Protein 8JFX (pdb70)

Secondary structure (DSSP, 8-state):
---HHHHHHHHH--EEEEEEEPSSS-HHHHHHHHHHHHHHHHTPPPGGG--SSS----EEESS---TT-EEEEEEEEGGGGGGHHHHTTS-EEEEEEEEETEEETTSBTTS-EEEE---TT--HHHHHHHGGGGSEEEEEPPPTT---PPPEEEEEEEEEEEEEETTEEEEEEEE-TT--HHHHHHHHHHHTTS-EEEEEEEEEEETTEETTTTPBPGGG-SHHHHHHH-B-

GO terms:
  GO:0070883 pre-miRNA binding (F, IDA)
  GO:0005634 nucleus (C, IDA)
  GO:0005829 cytosol (C, IDA)
  GO:0009982 pseudouridine synthase activity (F, IDA)
  GO:1990481 mRNA pseudouridine synthesis (P, IDA)
  GO:2000633 positive regulation of pre-miRNA processing (P, IDA)
  GO:0006400 tRNA modification (P, IDA)
  GO:0106029 tRNA pseudouridine synthase activity (F, EXP)
  GO:0005634 nucleus (C, IMP)
  GO:0031119 tRNA pseudouridine synthesis (P, IMP)
  GO:0160148 tRNA pseudouridine(55) synthase activity (F, IMP)
  GO:0005739 mitochondrion (C, HTP)
  GO:0005515 protein binding (F, IPI)

Radius of gyration: 20.29 Å; Cα contacts (8 Å, |Δi|>4): 523; chains: 1; bounding box: 61×29×47 Å

Nearest PDB structures (foldseek):
  8jfx-assembly1_A  TM=1.004E+00  e=9.367E-52  Homo sapiens
  1r3e-assembly1_A  TM=8.471E-01  e=6.589E-21  Thermotoga maritima
  1r3f-assembly1_A  TM=9.354E-01  e=6.793E-17  Escherichia coli
  1sgv-assembly1_A  TM=8.413E-01  e=6.844E-18  Mycobacterium tuberculosis H37Rv
  1sgv-assembly2_B  TM=8.165E-01  e=1.694E-17  Mycobacterium tuberculosis H37Rv

Foldseek 3Di:
DAAPVLLVLQLPDWFKFKAKDDAADWPVVVFQVLQVVACVQNPHDDQVPDPPDSSHKDKDWQATDGRGAIEIIMMTTHCNVVVSPVLLFAKWKKKFKKAWFWAFLQLEPVGDTDGGDDDPPPDPVNLVVCVVQVAAWHWFCARVPPCCGDIDIWHWHDKDFPDCDHRITIIITITGNPDDVSRVSQVSNVVSVTGMGIHYMYTQDRGPDGRVPTHHYPVQSYSVSCRVRGDD

InterPro domains:
  IPR002501 Pseudouridine synthase II, N-terminal [PF01509] (106-255)
  IPR014780 tRNA pseudouridine synthase II, TruB [MF_01080] (68-346)
  IPR014780 tRNA pseudouridine synthase II, TruB [PTHR13767] (59-319)
  IPR014780 tRNA pseudouridine synthase II, TruB [TIGR00431] (70-289)
  IPR020103 Pseudouridine synthase, catalytic domain superfamily [SSF55120] (68-305)

Solvent-accessible surface area: 11366 Å² total; per-residue (Å²): 174,110,116,69,87,47,10,96,75,0,63,77,15,36,1,7,2,1,0,63,0,54,85,45,21,52,5,62,94,0,19,92,89,0,49,86,80,0,8,55,59,0,11,21,72,43,61,94,188,41,93,106,56,100,51,80,12,49,35,14,62,2,10,97,4,52,50,22,0,80,0,0,0,0,0,0,0,19,81,0,48,89,75,17,109,80,25,96,106,22,36,23,86,16,45,1,47,0,30,3,8,73,18,6,69,42,34,10,55,90,23,63,77,86,79,125,93,85,75,113,138,15,65,75,120,64,0,68,48,46,6,114,74,20,58,26,136,21,126,4,83,10,12,129,76,50,161,126,35,104,53,102,110,14,39,3,139,48,22,47,24,106,110,26,112,80,20,78,0,16,1,30,0,42,0,14,22,43,10,53,8,38,3,1,0,12,41,0,0,136,109,25,103,7,5,1,2,3,64,40,9,29,2,16,47,0,13,82,6,17,40,128,136,76,15,9,59,80,114,100,2,37,0,68,32,0,28,144,45,13,92,160

Structure (mmCIF, N/CA/C/O backbone):
data_8JFX
#
_entry.id   8JFX
#
_cell.length_a   50.315
_cell.length_b   53.487
_cell.length_c   90.134
_cell.angle_alpha   90.00
_cell.angle_beta   90.00
_cell.angle_gamma   90.00
#
_symmetry.space_group_name_H-M   'P 21 21 21'
#
loop_
_entity.id
_entity.type
_entity.pdbx_description
1 polymer 'Pseudouridylate synthase TRUB1'
2 non-polymer 'BROMIDE ION'
3 water water
#
loop_
_atom_site.group_PDB
_atom_site.id
_atom_site.type_symbol
_atom_site.label_atom_id
_atom_site.label_alt_id
_atom_site.label_comp_id
_atom_site.label_asym_id
_atom_site.label_entity_id
_atom_site.label_seq_id
_atom_site.pdbx_PDB_ins_code
_atom_site.Cartn_x
_atom_site.Cartn_y
_atom_site.Cartn_z
_atom_site.occupancy
_atom_site.B_iso_or_equiv
_atom_site.auth_seq_id
_atom_site.auth_comp_id
_atom_site.auth_asym_id
_atom_site.auth_atom_id
_atom_site.pdbx_PDB_model_num
ATOM 1 N N . HIS A 1 1 ? 39.382 -2.725 1.357 1.00 67.46 56 HIS A N 1
ATOM 2 C CA . HIS A 1 1 ? 38.114 -2.923 0.664 1.00 64.23 56 HIS A CA 1
ATOM 3 C C . HIS A 1 1 ? 37.828 -4.406 0.446 1.00 56.09 56 HIS A C 1
ATOM 4 O O . HIS A 1 1 ? 36.669 -4.828 0.427 1.00 51.17 56 HIS A O 1
ATOM 11 N N . MET A 1 2 ? 38.888 -5.191 0.273 1.00 53.64 57 MET A N 1
ATOM 12 C CA . MET A 1 2 ? 38.730 -6.629 0.115 1.00 46.34 57 MET A CA 1
ATOM 13 C C . MET A 1 2 ? 38.197 -7.235 1.409 1.00 43.63 57 MET A C 1
ATOM 14 O O . MET A 1 2 ? 38.709 -6.959 2.498 1.00 52.99 57 MET A O 1
ATOM 19 N N . LYS A 1 3 ? 37.158 -8.051 1.287 1.00 39.51 58 LYS A N 1
ATOM 20 C CA . LYS A 1 3 ? 36.548 -8.741 2.419 1.00 38.94 58 LYS A CA 1
ATOM 21 C C . LYS A 1 3 ? 36.737 -10.233 2.168 1.00 34.84 58 LYS A C 1
ATOM 22 O O . LYS A 1 3 ? 35.955 -10.855 1.442 1.00 32.77 58 LYS A O 1
ATOM 28 N N . ALA A 1 4 ? 37.785 -10.798 2.768 1.00 34.93 59 ALA A N 1
ATOM 29 C CA . ALA A 1 4 ? 38.248 -12.120 2.365 1.00 35.30 59 ALA A CA 1
ATOM 30 C C . ALA A 1 4 ? 37.221 -13.198 2.675 1.00 40.53 59 ALA A C 1
ATOM 31 O O . ALA A 1 4 ? 37.055 -14.146 1.897 1.00 36.54 59 ALA A O 1
ATOM 33 N N . ALA A 1 5 ? 36.523 -13.075 3.806 1.00 37.59 60 ALA A N 1
ATOM 34 C CA . ALA A 1 5 ? 35.517 -14.073 4.152 1.00 34.69 60 ALA A CA 1
ATOM 35 C C . ALA A 1 5 ? 34.338 -14.019 3.190 1.00 37.67 60 ALA A C 1
ATOM 36 O O . ALA A 1 5 ? 33.792 -15.062 2.813 1.00 36.15 60 ALA A O 1
ATOM 38 N N . LEU A 1 6 ? 33.937 -12.815 2.776 1.00 34.05 61 LEU A N 1
ATOM 39 C CA . LEU A 1 6 ? 32.887 -12.692 1.769 1.00 35.23 61 LEU A CA 1
ATOM 40 C C . LEU A 1 6 ? 33.362 -13.188 0.410 1.00 34.59 61 LEU A C 1
ATOM 41 O O . LEU A 1 6 ? 32.573 -13.753 -0.355 1.00 34.57 61 LEU A O 1
ATOM 46 N N . ALA A 1 7 ? 34.641 -12.983 0.093 1.00 33.43 62 ALA A N 1
ATOM 47 C CA . ALA A 1 7 ? 35.184 -13.474 -1.170 1.00 35.56 62 ALA A CA 1
ATOM 48 C C . ALA A 1 7 ? 35.159 -14.998 -1.220 1.00 40.04 62 ALA A C 1
ATOM 49 O O . ALA A 1 7 ? 34.732 -15.594 -2.218 1.00 37.59 62 ALA A O 1
ATOM 51 N N . THR A 1 8 ? 35.623 -15.645 -0.148 1.00 36.32 63 THR A N 1
ATOM 52 C CA . THR A 1 8 ? 35.516 -17.097 -0.041 1.00 40.83 63 THR A CA 1
ATOM 53 C C . THR A 1 8 ? 34.072 -17.554 -0.209 1.00 38.63 63 THR A C 1
ATOM 54 O O . THR A 1 8 ? 33.795 -18.523 -0.925 1.00 35.35 63 THR A O 1
ATOM 58 N N . LYS A 1 9 ? 33.136 -16.858 0.436 1.00 34.62 64 LYS A N 1
ATOM 59 C CA . LYS A 1 9 ? 31.731 -17.241 0.340 1.00 35.63 64 LYS A CA 1
ATOM 60 C C . LYS A 1 9 ? 31.229 -17.133 -1.097 1.00 37.56 64 LYS A C 1
ATOM 61 O O . LYS A 1 9 ? 30.564 -18.045 -1.603 1.00 39.94 64 LYS A O 1
ATOM 67 N N . LEU A 1 10 ? 31.547 -16.025 -1.774 1.00 36.11 65 LEU A N 1
ATOM 68 C CA . LEU A 1 10 ? 31.119 -15.849 -3.159 1.00 33.64 65 LEU A CA 1
ATOM 69 C C . LEU A 1 10 ? 31.637 -16.978 -4.041 1.00 37.15 65 LEU A C 1
ATOM 70 O O . LEU A 1 10 ? 30.867 -17.625 -4.762 1.00 38.47 65 LEU A O 1
ATOM 75 N N . LEU A 1 11 ? 32.943 -17.241 -3.986 1.00 40.71 66 LEU A N 1
ATOM 76 C CA . LEU A 1 11 ? 33.546 -18.273 -4.819 1.00 37.57 66 LEU A CA 1
ATOM 77 C C . LEU A 1 11 ? 33.147 -19.683 -4.406 1.00 39.22 66 LEU A C 1
ATOM 78 O O . LEU A 1 11 ? 33.471 -20.631 -5.126 1.00 40.60 66 LEU A O 1
ATOM 83 N N . SER A 1 12 ? 32.471 -19.848 -3.274 1.00 38.38 67 SER A N 1
ATOM 84 C CA . SER A 1 12 ? 31.968 -21.149 -2.860 1.00 43.32 67 SER A CA 1
ATOM 85 C C . SER A 1 12 ? 30.570 -21.442 -3.394 1.00 42.86 67 SER A C 1
ATOM 86 O O . SER A 1 12 ? 30.130 -22.594 -3.337 1.00 44.59 67 SER A O 1
ATOM 89 N N . LEU A 1 13 ? 29.866 -20.439 -3.910 1.00 43.07 68 LEU A N 1
ATOM 90 C CA . LEU A 1 13 ? 28.501 -20.642 -4.379 1.00 44.52 68 LEU A CA 1
ATOM 91 C C . LEU A 1 13 ? 28.486 -21.439 -5.679 1.00 44.36 68 LEU A C 1
ATOM 92 O O . LEU A 1 13 ? 29.259 -21.164 -6.602 1.00 40.93 68 LEU A O 1
ATOM 97 N N . SER A 1 14 ? 27.595 -22.426 -5.752 1.00 42.75 69 SER A N 1
ATOM 98 C CA . SER A 1 14 ? 27.387 -23.185 -6.978 1.00 49.60 69 SER A CA 1
ATOM 99 C C . SER A 1 14 ? 25.933 -23.630 -7.032 1.00 52.18 69 SER A C 1
ATOM 100 O O . SER A 1 14 ? 25.416 -24.187 -6.059 1.00 53.92 69 SER A O 1
ATOM 103 N N . GLY A 1 15 ? 25.280 -23.368 -8.153 1.00 49.20 70 GLY A N 1
ATOM 104 C CA . GLY A 1 15 ? 23.881 -23.699 -8.320 1.00 49.27 70 GLY A CA 1
ATOM 105 C C . GLY A 1 15 ? 23.234 -22.771 -9.331 1.00 51.86 70 GLY A C 1
ATOM 106 O O . GLY A 1 15 ? 23.908 -22.063 -10.076 1.00 41.80 70 GLY A O 1
ATOM 107 N N . VAL A 1 16 ? 21.902 -22.789 -9.339 1.00 48.74 71 VAL A N 1
ATOM 108 C CA . VAL A 1 16 ? 21.113 -21.973 -10.253 1.00 45.79 71 VAL A CA 1
ATOM 109 C C . VAL A 1 16 ? 20.091 -21.173 -9.457 1.00 45.39 71 VAL A C 1
ATOM 110 O O . VAL A 1 16 ? 19.512 -21.670 -8.484 1.00 37.17 71 VAL A O 1
ATOM 114 N N . PHE A 1 17 ? 19.877 -19.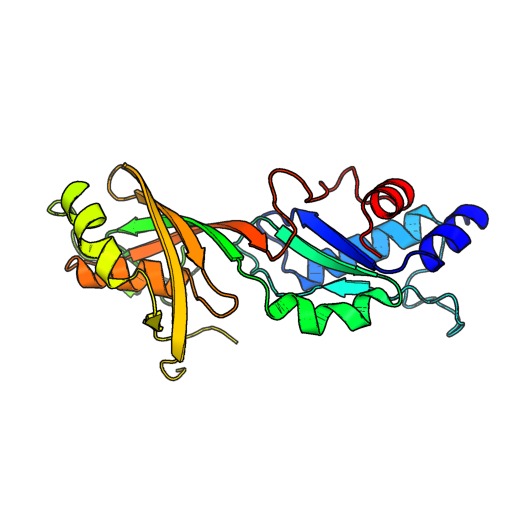925 -9.872 1.00 38.68 72 PHE A N 1
ATOM 115 C CA . PHE A 1 17 ? 18.858 -19.058 -9.304 1.00 37.80 72 PHE A CA 1
ATOM 116 C C . PHE A 1 17 ? 18.294 -18.193 -10.425 1.00 38.73 72 PHE A C 1
ATOM 117 O O . PHE A 1 17 ? 18.677 -18.327 -11.591 1.00 42.38 72 PHE A O 1
ATOM 125 N N . ALA A 1 18 ? 17.376 -17.296 -10.077 1.00 33.02 73 ALA A N 1
ATOM 126 C CA . ALA A 1 18 ? 16.745 -16.433 -11.062 1.00 35.46 73 ALA A CA 1
ATOM 127 C C . ALA A 1 18 ? 16.759 -14.986 -10.588 1.00 29.17 73 ALA A C 1
ATOM 128 O O . ALA A 1 18 ? 16.639 -14.699 -9.394 1.00 30.90 73 ALA A O 1
ATOM 130 N N . VAL A 1 19 ? 16.909 -14.072 -11.543 1.00 28.98 74 VAL A N 1
ATOM 131 C CA . VAL A 1 19 ? 16.822 -12.644 -11.283 1.00 30.29 74 VAL A CA 1
ATOM 132 C C . VAL A 1 19 ? 15.722 -12.053 -12.159 1.00 35.45 74 VAL A C 1
ATOM 133 O O . VAL A 1 19 ? 15.241 -12.675 -13.105 1.00 33.84 74 VAL A O 1
ATOM 137 N N . HIS A 1 20 ? 15.336 -10.826 -11.823 1.00 33.09 75 HIS A N 1
ATOM 138 C CA . HIS A 1 20 ? 14.333 -10.065 -12.557 1.00 38.21 75 HIS A CA 1
ATOM 139 C C . HIS A 1 20 ? 15.066 -9.096 -13.480 1.00 37.30 75 HIS A C 1
ATOM 140 O O . HIS A 1 20 ? 15.724 -8.162 -13.013 1.00 43.45 75 HIS A O 1
ATOM 147 N N . LYS A 1 21 ? 14.960 -9.321 -14.790 1.00 44.28 76 LYS A N 1
ATOM 148 C CA . LYS A 1 21 ? 15.545 -8.405 -15.759 1.00 35.36 76 LYS A CA 1
ATOM 149 C C . LYS A 1 21 ? 14.548 -7.309 -16.099 1.00 41.29 76 LYS A C 1
ATOM 150 O O . LYS A 1 21 ? 13.438 -7.616 -16.555 1.00 38.89 76 LYS A O 1
ATOM 156 N N . PRO A 1 22 ? 14.888 -6.042 -15.910 1.00 47.36 77 PRO A N 1
ATOM 157 C CA . PRO A 1 22 ? 14.000 -4.963 -16.341 1.00 42.35 77 PRO A CA 1
ATOM 158 C C . PRO A 1 22 ? 14.089 -4.763 -17.849 1.00 48.78 77 PRO A C 1
ATOM 159 O O . PRO A 1 22 ? 14.996 -5.255 -18.522 1.00 48.32 77 PRO A O 1
ATOM 163 N N . LYS A 1 23 ? 13.112 -4.031 -18.375 1.00 47.51 78 LYS A N 1
ATOM 164 C CA . LYS A 1 23 ? 13.162 -3.631 -19.773 1.00 57.22 78 LYS A CA 1
ATOM 165 C C . LYS A 1 23 ? 14.359 -2.716 -20.009 1.00 54.76 78 LYS A C 1
ATOM 166 O O . LYS A 1 23 ? 14.698 -1.881 -19.165 1.00 56.59 78 LYS A O 1
ATOM 172 N N . GLY A 1 24 ? 15.016 -2.888 -21.155 1.00 53.90 79 GLY A N 1
ATOM 173 C CA . GLY A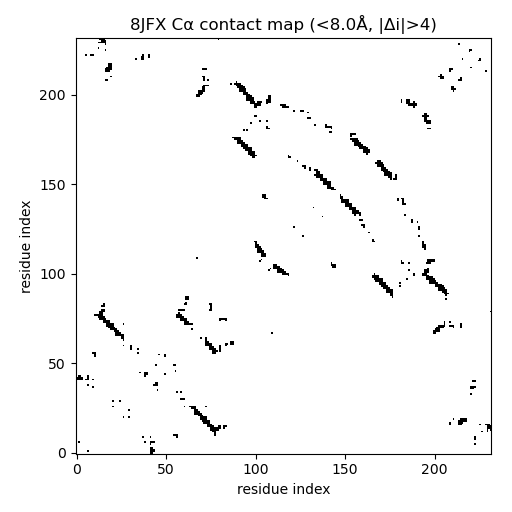 1 24 ? 16.156 -2.071 -21.500 1.00 52.72 79 GLY A CA 1
ATOM 174 C C . GLY A 1 24 ? 17.424 -2.861 -21.767 1.00 54.13 79 GLY A C 1
ATOM 175 O O . GLY A 1 24 ? 17.906 -2.930 -22.901 1.00 56.21 79 GLY A O 1
ATOM 176 N N . PRO A 1 25 ? 18.002 -3.465 -20.727 1.00 55.54 80 PRO A N 1
ATOM 177 C CA . PRO A 1 25 ? 19.286 -4.156 -20.905 1.00 56.77 80 PRO A CA 1
ATOM 178 C C . PRO A 1 25 ? 19.137 -5.485 -21.633 1.00 53.21 80 PRO A C 1
ATOM 179 O O . PRO A 1 25 ? 18.141 -6.194 -21.476 1.00 50.98 80 PRO A O 1
ATOM 183 N N . THR A 1 26 ? 20.146 -5.818 -22.435 1.00 54.26 81 THR A N 1
ATOM 184 C CA . THR A 1 26 ? 20.261 -7.179 -22.934 1.00 53.95 81 THR A CA 1
ATOM 185 C C . THR A 1 26 ? 20.601 -8.121 -21.782 1.00 49.85 81 THR A C 1
ATOM 186 O O . THR A 1 26 ? 21.008 -7.695 -20.700 1.00 48.18 81 THR A O 1
ATOM 190 N N . SER A 1 27 ? 20.425 -9.422 -22.028 1.00 50.82 82 SER A N 1
ATOM 191 C CA . SER A 1 27 ? 20.738 -10.411 -21.001 1.00 50.14 82 SER A CA 1
ATOM 192 C C . SER A 1 27 ? 22.234 -10.477 -20.726 1.00 51.16 82 SER A C 1
ATOM 193 O O . SER A 1 27 ? 22.642 -10.780 -19.599 1.00 52.30 82 SER A O 1
ATOM 196 N N . ALA A 1 28 ? 23.063 -10.195 -21.734 1.00 52.21 83 ALA A N 1
ATOM 197 C CA . ALA A 1 28 ? 24.505 -10.162 -21.513 1.00 56.44 83 ALA A CA 1
ATOM 198 C C . ALA A 1 28 ? 24.901 -8.963 -20.660 1.00 59.13 83 ALA A C 1
ATOM 199 O O . ALA A 1 28 ? 25.719 -9.092 -19.741 1.00 56.90 83 ALA A O 1
ATOM 201 N N . GLU A 1 29 ? 24.325 -7.790 -20.945 1.00 59.35 84 GLU A N 1
ATOM 202 C CA . GLU A 1 29 ? 24.625 -6.604 -20.148 1.00 53.08 84 GLU A CA 1
ATOM 203 C C . GLU A 1 29 ? 24.185 -6.776 -18.700 1.00 51.38 84 GLU A C 1
ATOM 204 O O . GLU A 1 29 ? 24.836 -6.254 -17.789 1.00 51.75 84 GLU A O 1
ATOM 210 N N . LEU A 1 30 ? 23.093 -7.505 -18.461 1.00 50.34 85 LEU A N 1
ATOM 211 C CA . LEU A 1 30 ? 22.658 -7.714 -17.086 1.00 51.06 85 LEU A CA 1
ATOM 212 C C . LEU A 1 30 ? 23.583 -8.678 -16.353 1.00 44.23 85 LEU A C 1
ATOM 213 O O . LEU A 1 30 ? 23.891 -8.473 -15.174 1.00 46.09 85 LEU A O 1
ATOM 218 N N . LEU A 1 31 ? 24.032 -9.738 -17.028 1.00 50.35 86 LEU A N 1
ATOM 219 C CA . LEU A 1 31 ? 25.003 -10.637 -16.413 1.00 48.61 86 LEU A CA 1
ATOM 220 C C . LEU A 1 31 ? 26.283 -9.895 -16.049 1.00 48.24 86 LEU A C 1
ATOM 221 O O . LEU A 1 31 ? 26.844 -10.104 -14.967 1.00 46.29 86 LEU A O 1
ATOM 226 N N . ASN A 1 32 ? 26.758 -9.022 -16.942 1.00 51.33 87 ASN A N 1
ATOM 227 C CA . ASN A 1 32 ? 27.966 -8.249 -16.662 1.00 51.29 87 ASN A CA 1
ATOM 228 C C . ASN A 1 32 ? 27.769 -7.332 -15.461 1.00 49.46 87 ASN A C 1
ATOM 229 O O . ASN A 1 32 ? 28.646 -7.235 -14.595 1.00 49.14 87 ASN A O 1
ATOM 234 N N . ARG A 1 33 ? 26.624 -6.651 -15.395 1.00 45.28 88 ARG A N 1
ATOM 235 C CA . ARG A 1 33 ? 26.338 -5.783 -14.257 1.00 45.75 88 ARG A CA 1
ATOM 236 C C . ARG A 1 33 ? 26.238 -6.585 -12.962 1.00 45.45 88 ARG A C 1
ATOM 237 O O . ARG A 1 33 ? 26.686 -6.128 -11.905 1.00 45.10 88 ARG A O 1
ATOM 245 N N . LEU A 1 34 ? 25.662 -7.791 -13.028 1.00 48.36 89 LEU A N 1
ATOM 246 C CA . LEU A 1 34 ? 25.551 -8.632 -11.836 1.00 42.28 89 LEU A CA 1
ATOM 247 C C . LEU A 1 34 ? 26.908 -9.190 -11.415 1.00 42.42 89 LEU A C 1
ATOM 248 O O . LEU A 1 34 ? 27.215 -9.261 -10.218 1.00 35.52 89 LEU A O 1
ATOM 253 N N . LYS A 1 35 ? 27.724 -9.607 -12.384 1.00 42.64 90 LYS A N 1
ATOM 254 C CA . LYS A 1 35 ? 29.055 -10.115 -12.066 1.00 46.01 90 LYS A CA 1
ATOM 255 C C . LYS A 1 35 ? 29.910 -9.036 -11.410 1.00 43.18 90 LYS A C 1
ATOM 256 O O . LYS A 1 35 ? 30.512 -9.264 -10.353 1.00 43.94 90 LYS A O 1
ATOM 262 N N . GLU A 1 36 ? 29.970 -7.847 -12.022 1.00 45.82 91 GLU A N 1
ATOM 263 C CA . GLU A 1 36 ? 30.746 -6.750 -11.443 1.00 49.22 91 GLU A CA 1
ATOM 264 C C . GLU A 1 36 ? 30.223 -6.358 -10.068 1.00 47.62 91 GLU A C 1
ATOM 265 O O . GLU A 1 36 ? 31.003 -5.956 -9.198 1.00 46.01 91 GLU A O 1
ATOM 271 N N . LYS A 1 37 ? 28.909 -6.455 -9.857 1.00 39.16 92 LYS A N 1
ATOM 272 C CA . LYS A 1 37 ? 28.338 -6.056 -8.576 1.00 41.29 92 LYS A CA 1
ATOM 273 C C . LYS A 1 37 ? 28.784 -6.988 -7.454 1.00 35.41 92 LYS A C 1
ATOM 274 O O . LYS A 1 37 ? 29.141 -6.530 -6.362 1.00 38.13 92 LYS A O 1
ATOM 280 N N . LEU A 1 38 ? 28.765 -8.298 -7.700 1.00 42.31 93 LEU A N 1
ATOM 281 C CA . LEU A 1 38 ? 29.135 -9.247 -6.655 1.00 37.74 93 LEU A CA 1
ATOM 282 C C . LEU A 1 38 ? 30.626 -9.180 -6.349 1.00 37.19 93 LEU A C 1
ATOM 283 O O . LEU A 1 38 ? 31.032 -9.282 -5.185 1.00 38.66 93 LEU A O 1
ATOM 288 N N . LEU A 1 39 ? 31.456 -9.012 -7.380 1.00 36.15 94 LEU A N 1
ATOM 289 C CA . LEU A 1 39 ? 32.889 -8.882 -7.154 1.00 42.37 94 LEU A CA 1
ATOM 290 C C . LEU A 1 39 ? 33.206 -7.625 -6.349 1.00 47.48 94 LEU A C 1
ATOM 291 O O . LEU A 1 39 ? 34.058 -7.652 -5.453 1.00 41.71 94 LEU A O 1
ATOM 296 N N . ALA A 1 40 ? 32.522 -6.515 -6.650 1.00 41.33 95 ALA A N 1
ATOM 297 C CA . ALA A 1 40 ? 32.756 -5.278 -5.908 1.00 45.44 95 ALA A CA 1
ATOM 298 C C . ALA A 1 40 ? 32.321 -5.411 -4.453 1.00 45.15 95 ALA A C 1
ATOM 299 O O . ALA A 1 40 ? 32.952 -4.838 -3.557 1.00 48.55 95 ALA A O 1
ATOM 301 N N . GLU A 1 41 ? 31.247 -6.166 -4.198 1.00 36.07 96 GLU A N 1
ATOM 302 C CA . GLU A 1 41 ? 30.789 -6.349 -2.824 1.00 36.80 96 GLU A CA 1
ATOM 303 C C . GLU A 1 41 ? 31.830 -7.086 -1.993 1.00 40.14 96 GLU A C 1
ATOM 304 O O . GLU A 1 41 ? 32.084 -6.723 -0.839 1.00 37.51 96 GLU A O 1
ATOM 310 N N . ALA A 1 42 ? 32.444 -8.125 -2.562 1.00 38.82 97 ALA A N 1
ATOM 311 C CA . ALA A 1 42 ? 33.502 -8.855 -1.877 1.00 35.45 97 ALA A CA 1
ATOM 312 C C . ALA A 1 42 ? 34.832 -8.121 -1.892 1.00 42.93 97 ALA A C 1
ATOM 313 O O . ALA A 1 42 ? 35.770 -8.559 -1.216 1.00 43.64 97 ALA A O 1
ATOM 315 N N . GLY A 1 43 ? 34.940 -7.026 -2.642 1.00 46.08 98 GLY A N 1
ATOM 316 C CA . GLY A 1 43 ? 36.210 -6.344 -2.762 1.00 41.65 98 GLY A CA 1
ATOM 317 C C . GLY A 1 43 ? 37.218 -7.067 -3.620 1.00 53.04 98 GLY A C 1
ATOM 318 O O . GLY A 1 43 ? 38.419 -6.849 -3.464 1.00 45.76 98 GLY A O 1
ATOM 319 N N . MET A 1 44 ? 36.761 -7.938 -4.521 1.00 50.56 99 MET A N 1
ATOM 320 C CA . MET A 1 44 ? 37.684 -8.608 -5.420 1.00 53.84 99 MET A CA 1
ATOM 321 C C . MET A 1 44 ? 37.872 -7.786 -6.692 1.00 61.97 99 MET A C 1
ATOM 322 O O . MET A 1 44 ? 36.987 -7.011 -7.073 1.00 69.71 99 MET A O 1
ATOM 327 N N . PRO A 1 45 ? 39.014 -7.925 -7.363 1.00 66.82 100 PRO A N 1
ATOM 328 C CA . PRO A 1 45 ? 39.253 -7.153 -8.588 1.00 77.76 100 PRO A CA 1
ATOM 329 C C . PRO A 1 45 ? 38.325 -7.581 -9.718 1.00 82.96 100 PRO A C 1
ATOM 330 O O . PRO A 1 45 ? 37.676 -8.629 -9.680 1.00 74.30 100 PRO A O 1
ATOM 334 N N . SER A 1 46 ? 38.274 -6.731 -10.748 1.00 93.82 101 SER A N 1
ATOM 335 C CA . SER A 1 46 ? 37.465 -7.005 -11.927 1.00 97.17 101 SER A CA 1
ATOM 336 C C . SER A 1 46 ? 37.958 -8.272 -12.629 1.00 99.45 101 SER A C 1
ATOM 337 O O . SER A 1 46 ? 39.086 -8.717 -12.399 1.00 102.84 101 SER A O 1
ATOM 340 N N . PRO A 1 47 ? 37.117 -8.891 -13.470 1.00 100.34 102 PRO A N 1
ATOM 341 C CA . PRO A 1 47 ? 37.598 -10.051 -14.244 1.00 103.33 102 PRO A CA 1
ATOM 342 C C . PRO A 1 47 ? 38.826 -9.739 -15.081 1.00 111.34 102 PRO A C 1
ATOM 343 O O . PRO A 1 47 ? 39.700 -10.602 -15.237 1.00 113.94 102 PRO A O 1
ATOM 347 N N . GLU A 1 48 ? 38.923 -8.521 -15.620 1.00 111.74 103 GLU A N 1
ATOM 348 C CA . GLU A 1 48 ? 40.134 -8.092 -16.311 1.00 110.05 103 GLU A CA 1
ATOM 349 C C . GLU A 1 48 ? 41.314 -7.903 -15.365 1.00 121.81 103 GLU A C 1
ATOM 350 O O . GLU A 1 48 ? 42.415 -7.584 -15.832 1.00 118.38 103 GLU A O 1
ATOM 352 N N . TRP A 1 49 ? 41.115 -8.098 -14.060 1.00 122.34 104 TRP A N 1
ATOM 353 C CA . TRP A 1 49 ? 42.157 -7.889 -13.063 1.00 126.29 104 TRP A CA 1
ATOM 354 C C . TRP A 1 49 ? 42.383 -9.109 -12.179 1.00 125.18 104 TRP A C 1
ATOM 355 O O . TRP A 1 49 ? 43.146 -9.024 -11.209 1.00 117.90 104 TRP A O 1
ATOM 366 N N . THR A 1 50 ? 41.741 -10.233 -12.480 1.00 117.12 105 THR A N 1
ATOM 367 C CA . THR A 1 50 ? 42.056 -11.472 -11.788 1.00 118.34 105 THR A CA 1
ATOM 368 C C . THR A 1 50 ? 43.443 -11.958 -12.195 1.00 122.50 105 THR A C 1
ATOM 369 O O . THR A 1 50 ? 43.915 -11.702 -13.306 1.00 120.38 105 THR A O 1
ATOM 371 N N . LYS A 1 51 ? 44.104 -12.659 -11.273 1.00 129.42 106 LYS A N 1
ATOM 372 C CA . LYS A 1 51 ? 45.471 -13.123 -11.480 1.00 133.51 106 LYS A CA 1
ATOM 373 C C . LYS A 1 51 ? 45.536 -14.493 -12.146 1.00 134.51 106 LYS A C 1
ATOM 374 O O . LYS A 1 51 ? 46.536 -15.205 -11.984 1.00 141.36 106 LYS A O 1
ATOM 376 N N . ARG A 1 52 ? 44.498 -14.877 -12.894 1.00 134.73 107 ARG A N 1
ATOM 377 C CA . ARG A 1 52 ? 44.418 -16.188 -13.543 1.00 130.50 107 ARG A CA 1
ATOM 378 C C . ARG A 1 52 ? 44.483 -17.326 -12.527 1.00 134.71 107 ARG A C 1
ATOM 379 O O . ARG A 1 52 ? 44.887 -18.445 -12.857 1.00 126.92 107 ARG A O 1
ATOM 381 N N . LYS A 1 53 ? 44.091 -17.045 -11.286 1.00 123.28 108 LYS A N 1
ATOM 382 C CA . LYS A 1 53 ? 44.064 -18.046 -10.236 1.00 106.54 108 LYS A CA 1
ATOM 383 C C . LYS A 1 53 ? 42.714 -18.754 -10.232 1.00 104.64 108 LYS A C 1
ATOM 384 O O . LYS A 1 53 ? 41.836 -18.482 -11.055 1.00 104.71 108 LYS A O 1
ATOM 386 N N . LYS A 1 54 ? 42.544 -19.685 -9.291 1.00 109.86 109 LYS A N 1
ATOM 387 C CA . LYS A 1 54 ? 41.249 -20.330 -9.119 1.00 102.13 109 LYS A CA 1
ATOM 388 C C . LYS A 1 54 ? 40.192 -19.354 -8.625 1.00 101.90 109 LYS A C 1
ATOM 389 O O . LYS A 1 54 ? 38.995 -19.632 -8.759 1.00 104.47 109 LYS A O 1
ATOM 391 N N . GLN A 1 55 ? 40.608 -18.213 -8.073 1.00 99.36 110 GLN A N 1
ATOM 392 C CA . GLN A 1 55 ? 39.684 -17.195 -7.577 1.00 93.09 110 GLN A CA 1
ATOM 393 C C . GLN A 1 55 ? 39.091 -16.392 -8.739 1.00 93.63 110 GLN A C 1
ATOM 394 O O . GLN A 1 55 ? 39.177 -15.166 -8.804 1.00 103.42 110 GLN A O 1
ATOM 396 N N . THR A 1 56 ? 38.476 -17.120 -9.669 1.00 84.02 111 THR A N 1
ATOM 397 C CA . THR A 1 56 ? 37.778 -16.533 -10.806 1.00 78.91 111 THR A CA 1
ATOM 398 C C . THR A 1 56 ? 36.309 -16.923 -10.730 1.00 72.06 111 THR A C 1
ATOM 399 O O . THR A 1 56 ? 35.974 -18.113 -10.734 1.00 68.48 111 THR A O 1
ATOM 403 N N . LEU A 1 57 ? 35.437 -15.923 -10.646 1.00 65.90 112 LEU A N 1
ATOM 404 C CA . LEU A 1 57 ? 34.011 -16.183 -10.515 1.00 58.04 112 LEU A CA 1
ATOM 405 C C . LEU A 1 57 ? 33.441 -16.651 -11.848 1.00 52.62 112 LEU A C 1
ATOM 406 O O . LEU A 1 57 ? 33.681 -16.031 -12.888 1.00 55.19 112 LEU A O 1
ATOM 411 N N . LYS A 1 58 ? 32.691 -17.751 -11.817 1.00 45.93 113 LYS A N 1
ATOM 412 C CA . LYS A 1 58 ? 32.058 -18.315 -13.004 1.00 56.05 113 LYS A CA 1
ATOM 413 C C . LYS A 1 58 ? 30.554 -18.086 -12.932 1.00 54.58 113 LYS A C 1
ATOM 414 O O . LYS A 1 58 ? 29.918 -18.427 -11.928 1.00 56.74 113 LYS A O 1
ATOM 416 N N . ILE A 1 59 ? 29.988 -17.517 -13.998 1.00 49.98 114 ILE A N 1
ATOM 417 C CA . ILE A 1 59 ? 28.587 -17.115 -14.010 1.00 56.69 114 ILE A CA 1
ATOM 418 C C . ILE A 1 59 ? 28.078 -17.139 -15.446 1.00 50.60 114 ILE A C 1
ATOM 419 O O . ILE A 1 59 ? 28.849 -17.008 -16.400 1.00 58.07 114 ILE A O 1
ATOM 424 N N . GLY A 1 60 ? 26.770 -17.324 -15.594 1.00 54.87 115 GLY A N 1
ATOM 425 C CA . GLY A 1 60 ? 26.142 -17.348 -16.905 1.00 54.14 115 GLY A CA 1
ATOM 426 C C . GLY A 1 60 ? 24.643 -17.473 -16.757 1.00 53.46 115 GLY A C 1
ATOM 427 O O . GLY A 1 60 ? 24.123 -17.684 -15.658 1.00 52.71 115 GLY A O 1
ATOM 428 N N . HIS A 1 61 ? 23.947 -17.342 -17.886 1.00 54.76 116 HIS A N 1
ATOM 429 C CA . HIS A 1 61 ? 22.492 -17.403 -17.917 1.00 56.20 116 HIS A CA 1
ATOM 430 C C . HIS A 1 61 ? 22.019 -18.641 -18.670 1.00 58.22 116 HIS A C 1
ATOM 431 O O . HIS A 1 61 ? 22.744 -19.218 -19.482 1.00 58.39 116 HIS A O 1
ATOM 438 N N . GLY A 1 62 ? 20.777 -19.040 -18.398 1.00 57.12 117 GLY A N 1
ATOM 439 C CA . GLY A 1 62 ? 20.233 -20.253 -18.983 1.00 54.99 117 GLY A CA 1
ATOM 440 C C . GLY A 1 62 ? 18.993 -20.047 -19.832 1.00 63.65 117 GLY A C 1
ATOM 441 O O . GLY A 1 62 ? 17.931 -20.614 -19.547 1.00 48.82 117 GLY A O 1
ATOM 442 N N . GLY A 1 63 ? 19.126 -19.248 -20.890 1.00 59.10 118 GLY A N 1
ATOM 443 C CA . GLY A 1 63 ? 18.006 -18.915 -21.750 1.00 56.15 118 GLY A CA 1
ATOM 444 C C . GLY A 1 63 ? 17.843 -17.417 -21.910 1.00 59.40 118 GLY A C 1
ATOM 445 O O . GLY A 1 63 ? 17.503 -16.716 -20.951 1.00 49.47 118 GLY A O 1
ATOM 446 N N . THR A 1 64 ? 18.068 -16.916 -23.121 1.00 59.72 119 THR A N 1
ATOM 447 C CA . THR A 1 64 ? 18.164 -15.479 -23.332 1.00 59.67 119 THR A CA 1
ATOM 448 C C . THR A 1 64 ? 16.795 -14.805 -23.237 1.00 54.62 119 THR A C 1
ATOM 449 O O . THR A 1 64 ? 15.754 -15.397 -23.538 1.00 56.14 119 THR A O 1
ATOM 453 N N . LEU A 1 65 ? 16.812 -13.552 -22.788 1.00 56.30 120 LEU A N 1
ATOM 454 C CA . LEU A 1 65 ? 15.625 -12.709 -22.702 1.00 51.02 120 LEU A CA 1
ATOM 455 C C . LEU A 1 65 ? 15.957 -11.383 -23.368 1.00 53.96 120 LEU A C 1
ATOM 456 O O . LEU A 1 65 ? 16.913 -10.711 -22.967 1.00 49.67 120 LEU A O 1
ATOM 461 N N . ASP A 1 66 ? 15.176 -11.007 -24.380 1.00 49.35 121 ASP A N 1
ATOM 462 C CA . ASP A 1 66 ? 15.572 -9.916 -25.259 1.00 53.52 121 ASP A CA 1
ATOM 463 C C . ASP A 1 66 ? 15.522 -8.570 -24.532 1.00 52.42 121 ASP A C 1
ATOM 464 O O . ASP A 1 66 ? 15.028 -8.445 -23.407 1.00 51.09 121 ASP A O 1
ATOM 469 N N . SER A 1 67 ? 16.059 -7.550 -25.207 1.00 56.97 122 SER A N 1
ATOM 470 C CA . SER A 1 67 ? 16.240 -6.243 -24.584 1.00 55.70 122 SER A CA 1
ATOM 471 C C . SER A 1 67 ? 14.909 -5.626 -24.168 1.00 51.83 122 SER A C 1
ATOM 472 O O . SER A 1 67 ? 14.784 -5.092 -23.060 1.00 51.01 122 SER A O 1
ATOM 475 N N . ALA A 1 68 ? 13.900 -5.699 -25.036 1.00 52.82 123 ALA A N 1
ATOM 476 C CA . ALA A 1 68 ? 12.623 -5.050 -24.772 1.00 51.83 123 ALA A CA 1
ATOM 477 C C . ALA A 1 68 ? 11.727 -5.835 -23.823 1.00 55.14 123 ALA A C 1
ATOM 478 O O . ALA A 1 68 ? 10.664 -5.330 -23.447 1.00 58.99 123 ALA A O 1
ATOM 480 N N . ALA A 1 69 ? 12.116 -7.040 -23.423 1.00 50.12 124 ALA A N 1
ATOM 481 C CA . ALA A 1 69 ? 11.276 -7.860 -22.566 1.00 44.24 124 ALA A CA 1
ATOM 482 C C . ALA A 1 69 ? 11.663 -7.689 -21.100 1.00 48.05 124 ALA A C 1
ATOM 483 O O . ALA A 1 69 ? 12.703 -7.122 -20.762 1.00 49.47 124 ALA A O 1
ATOM 485 N N . ARG A 1 70 ? 10.801 -8.204 -20.225 1.00 44.16 125 ARG A N 1
ATOM 486 C CA . ARG A 1 70 ? 10.977 -8.156 -18.781 1.00 41.14 125 ARG A CA 1
ATOM 487 C C . ARG A 1 70 ? 10.800 -9.558 -18.213 1.00 37.90 125 ARG A C 1
ATOM 488 O O . ARG A 1 70 ? 10.159 -10.415 -18.825 1.00 35.24 125 ARG A O 1
ATOM 496 N N . GLY A 1 71 ? 11.368 -9.791 -17.026 1.00 32.78 126 GLY A N 1
ATOM 497 C CA . GLY A 1 71 ? 10.986 -10.925 -16.201 1.00 34.27 126 GLY A CA 1
ATOM 498 C C . GLY A 1 71 ? 12.151 -11.870 -15.922 1.00 38.64 126 GLY A C 1
ATOM 499 O O . GLY A 1 71 ? 13.294 -11.439 -15.730 1.00 32.81 126 GLY A O 1
ATOM 500 N N . VAL A 1 72 ? 11.840 -13.169 -15.898 1.00 34.31 127 VAL A N 1
ATOM 501 C CA . VAL A 1 72 ? 12.725 -14.167 -15.304 1.00 33.33 127 VAL A CA 1
ATOM 502 C C . VAL A 1 72 ? 13.924 -14.427 -16.206 1.00 32.50 127 VAL A C 1
ATOM 503 O O . VAL A 1 72 ? 13.774 -14.735 -17.395 1.00 33.76 127 VAL A O 1
ATOM 507 N N . LEU A 1 73 ? 15.122 -14.326 -15.635 1.00 34.99 128 LEU A N 1
ATOM 508 C CA . LEU A 1 73 ? 16.354 -14.741 -16.295 1.00 40.31 128 LEU A CA 1
ATOM 509 C C . LEU A 1 73 ? 17.090 -15.688 -15.357 1.00 38.19 128 LEU A C 1
ATOM 510 O O . LEU A 1 73 ? 17.442 -15.304 -14.238 1.00 38.56 128 LEU A O 1
ATOM 515 N N . VAL A 1 74 ? 17.306 -16.921 -15.806 1.00 43.61 129 VAL A N 1
ATOM 516 C CA . VAL A 1 74 ? 17.938 -17.946 -14.979 1.00 41.03 129 VAL A CA 1
ATOM 517 C C . VAL A 1 74 ? 19.450 -17.755 -15.021 1.00 42.36 129 VAL A C 1
ATOM 518 O O . VAL A 1 74 ? 20.035 -17.586 -16.096 1.00 44.89 129 VAL A O 1
ATOM 522 N N . VAL A 1 75 ? 20.088 -17.786 -13.852 1.00 38.94 130 VAL A N 1
ATOM 523 C CA . VAL A 1 75 ? 21.526 -17.575 -13.731 1.00 41.55 130 VAL A CA 1
ATOM 524 C C . VAL A 1 75 ? 22.163 -18.795 -13.080 1.00 43.13 130 VAL A C 1
ATOM 525 O O . VAL A 1 75 ? 21.630 -19.351 -12.113 1.00 41.24 130 VAL A O 1
ATOM 529 N N . GLY A 1 76 ? 23.301 -19.212 -13.622 1.00 51.61 131 GLY A N 1
ATOM 530 C CA . GLY A 1 76 ? 24.116 -20.267 -13.039 1.00 49.04 131 GLY A CA 1
ATOM 531 C C . GLY A 1 76 ? 25.417 -19.683 -12.520 1.00 47.25 131 GLY A C 1
ATOM 532 O O . GLY A 1 76 ? 26.036 -18.841 -13.177 1.00 47.47 131 GLY A O 1
ATOM 533 N N . ILE A 1 77 ? 25.825 -20.132 -11.340 1.00 42.04 132 ILE A N 1
ATOM 534 C CA . ILE A 1 77 ? 27.026 -19.636 -10.688 1.00 48.24 132 ILE A CA 1
ATOM 535 C C . ILE A 1 77 ? 27.813 -20.830 -10.165 1.00 46.91 132 ILE A C 1
ATOM 536 O O . ILE A 1 77 ? 27.244 -21.878 -9.843 1.00 42.93 132 ILE A O 1
ATOM 541 N N . GLY A 1 78 ? 29.133 -20.674 -10.100 1.00 40.68 133 GLY A N 1
ATOM 542 C CA . GLY A 1 78 ? 29.974 -21.798 -9.730 1.00 48.91 133 GLY A CA 1
ATOM 543 C C . GLY A 1 78 ? 29.833 -22.922 -10.736 1.00 52.55 133 GLY A C 1
ATOM 544 O O . GLY A 1 78 ? 29.661 -22.697 -11.940 1.00 52.72 133 GLY A O 1
ATOM 545 N N . SER A 1 79 ? 29.890 -24.159 -10.239 1.00 49.80 134 SER A N 1
ATOM 546 C CA . SER A 1 79 ? 29.669 -25.304 -11.116 1.00 55.99 134 SER A CA 1
ATOM 547 C C . SER A 1 79 ? 28.226 -25.399 -11.595 1.00 53.23 134 SER A C 1
ATOM 548 O O . SER A 1 79 ? 27.938 -26.208 -12.483 1.00 55.78 134 SER A O 1
ATOM 551 N N . GLY A 1 80 ? 27.321 -24.590 -11.041 1.00 51.88 135 GLY A N 1
ATOM 552 C CA . GLY A 1 80 ? 25.952 -24.524 -11.524 1.00 54.22 135 GLY A CA 1
ATOM 553 C C . GLY A 1 80 ? 25.820 -24.079 -12.966 1.00 55.26 135 GLY A C 1
ATOM 554 O O . GLY A 1 80 ? 24.740 -24.240 -13.548 1.00 58.13 135 GLY A O 1
ATOM 555 N N . THR A 1 81 ? 26.880 -23.519 -13.555 1.00 51.77 136 THR A N 1
ATOM 556 C CA . THR A 1 81 ? 26.846 -23.204 -14.979 1.00 52.22 136 THR A CA 1
ATOM 557 C C . THR A 1 81 ? 26.777 -24.468 -15.827 1.00 58.66 136 THR A C 1
ATOM 558 O O . THR A 1 81 ? 26.256 -24.432 -16.947 1.00 61.73 136 THR A O 1
ATOM 562 N N . LYS A 1 82 ? 27.293 -25.590 -15.316 1.00 58.65 137 LYS A N 1
ATOM 563 C CA . LYS A 1 82 ? 27.193 -26.863 -16.021 1.00 61.04 137 LYS A CA 1
ATOM 564 C C . LYS A 1 82 ? 25.772 -27.410 -16.040 1.00 59.14 137 LYS A C 1
ATOM 565 O O . LYS A 1 82 ? 25.497 -28.344 -16.799 1.00 63.21 137 LYS A O 1
ATOM 567 N N . MET A 1 83 ? 24.871 -26.851 -15.233 1.00 62.13 138 MET A N 1
ATOM 568 C CA . MET A 1 83 ? 23.472 -27.254 -15.208 1.00 62.00 138 MET A CA 1
ATOM 569 C C . MET A 1 83 ? 22.606 -26.484 -16.198 1.00 61.06 138 MET A C 1
ATOM 570 O O . MET A 1 83 ? 21.456 -26.875 -16.419 1.00 66.92 138 MET A O 1
ATOM 575 N N . LEU A 1 84 ? 23.121 -25.403 -16.791 1.00 61.87 139 LEU A N 1
ATOM 576 C CA . LEU A 1 84 ? 22.259 -24.500 -17.550 1.00 61.54 139 LEU A CA 1
ATOM 577 C C . LEU A 1 84 ? 21.781 -25.121 -18.857 1.00 68.79 139 LEU A C 1
ATOM 578 O O . LEU A 1 84 ? 20.687 -24.789 -19.327 1.00 72.38 139 LEU A O 1
ATOM 583 N N . THR A 1 85 ? 22.576 -26.008 -19.461 1.00 69.06 140 THR A N 1
ATOM 584 C CA . THR A 1 85 ? 22.149 -26.641 -20.706 1.00 74.40 140 THR A CA 1
ATOM 585 C C . THR A 1 85 ? 20.853 -27.419 -20.508 1.00 78.75 140 THR A C 1
ATOM 586 O O . THR A 1 85 ? 19.977 -27.416 -21.381 1.00 79.48 140 THR A O 1
ATOM 590 N N . SER A 1 86 ? 20.702 -28.069 -19.352 1.00 76.29 141 SER A N 1
ATOM 591 C CA . SER A 1 86 ? 19.484 -28.811 -19.055 1.00 72.69 141 SER A CA 1
ATOM 592 C C . SER A 1 86 ? 18.314 -27.906 -18.692 1.00 76.06 141 SER A C 1
ATOM 593 O O . 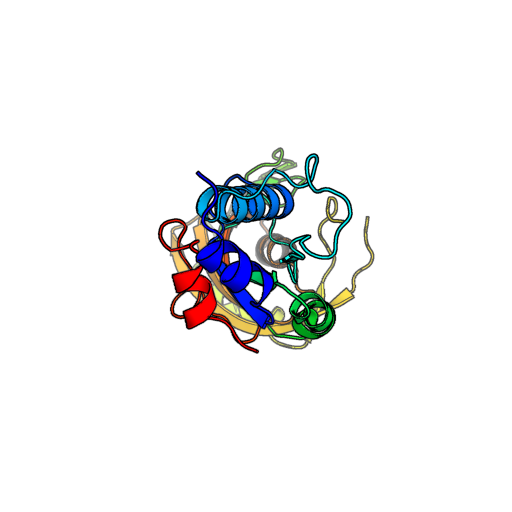SER A 1 86 ? 17.160 -28.32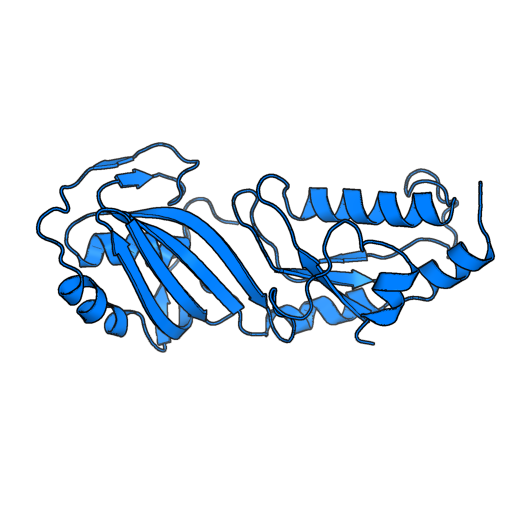9 -18.825 1.00 83.54 141 SER A O 1
ATOM 596 N N . MET A 1 87 ? 18.581 -26.676 -18.243 1.00 78.47 142 MET A N 1
ATOM 597 C CA . MET A 1 87 ? 17.503 -25.750 -17.909 1.00 68.36 142 MET A CA 1
ATOM 598 C C . MET A 1 87 ? 16.676 -25.364 -19.125 1.00 71.01 142 MET A C 1
ATOM 599 O O . MET A 1 87 ? 15.518 -24.959 -18.970 1.00 69.98 142 MET A O 1
ATOM 604 N N . LEU A 1 88 ? 17.244 -25.480 -20.328 1.00 68.82 143 LEU A N 1
ATOM 605 C CA . LEU A 1 88 ? 16.522 -25.124 -21.544 1.00 81.30 143 LEU A CA 1
ATOM 606 C C . LEU A 1 88 ? 15.304 -26.009 -21.780 1.00 79.10 143 LEU A C 1
ATOM 607 O O . LEU A 1 88 ? 14.378 -25.596 -22.488 1.00 74.21 143 LEU A O 1
ATOM 612 N N . SER A 1 89 ? 15.283 -27.213 -21.203 1.00 78.15 144 SER A N 1
ATOM 613 C CA . SER A 1 89 ? 14.162 -28.123 -21.405 1.00 72.44 144 SER A CA 1
ATOM 614 C C . SER A 1 89 ? 12.905 -27.672 -20.673 1.00 64.42 144 SER A C 1
ATOM 615 O O . SER A 1 89 ? 11.810 -28.121 -21.023 1.00 61.28 144 SER A O 1
ATOM 618 N N . GLY A 1 90 ? 13.033 -26.798 -19.677 1.00 63.81 145 GLY A N 1
ATOM 619 C CA . GLY A 1 90 ? 11.881 -26.414 -18.885 1.00 54.54 145 GLY A CA 1
ATOM 620 C C . GLY A 1 90 ? 10.915 -25.530 -19.651 1.00 51.29 145 GLY A C 1
ATOM 621 O O . GLY A 1 90 ? 11.295 -24.758 -20.532 1.00 51.34 145 GLY A O 1
ATOM 622 N N . SER A 1 91 ? 9.636 -25.653 -19.300 1.00 46.48 146 SER A N 1
ATOM 623 C CA . SER A 1 91 ? 8.593 -24.851 -19.921 1.00 43.20 146 SER A CA 1
ATOM 624 C C . SER A 1 91 ? 8.702 -23.392 -19.484 1.00 45.67 146 SER A C 1
ATOM 625 O O . SER A 1 91 ? 9.316 -23.061 -18.466 1.00 45.34 146 SER A O 1
ATOM 628 N N . LYS A 1 92 ? 8.091 -22.512 -20.271 1.00 38.10 147 LYS A N 1
ATOM 629 C CA . LYS A 1 92 ? 8.108 -21.086 -19.991 1.00 41.69 147 LYS A CA 1
ATOM 630 C C . LYS A 1 92 ? 6.687 -20.552 -19.903 1.00 37.95 147 LYS A C 1
ATOM 631 O O . LYS A 1 92 ? 5.732 -21.172 -20.377 1.00 36.09 147 LYS A O 1
ATOM 637 N N . ARG A 1 93 ? 6.559 -19.390 -19.273 1.00 37.60 148 ARG A N 1
ATOM 638 C CA . ARG A 1 93 ? 5.287 -18.696 -19.167 1.00 38.58 148 ARG A CA 1
ATOM 639 C C . ARG A 1 93 ? 5.512 -17.224 -19.466 1.00 37.99 148 ARG A C 1
ATOM 640 O O . ARG A 1 93 ? 6.511 -16.642 -19.034 1.00 36.03 148 ARG A O 1
ATOM 648 N N . TYR A 1 94 ? 4.585 -16.632 -20.215 1.00 36.06 149 TYR A N 1
ATOM 649 C CA . TYR A 1 94 ? 4.675 -15.241 -20.623 1.00 31.91 149 TYR A CA 1
ATOM 650 C C . TYR A 1 94 ? 3.348 -14.541 -20.374 1.00 39.93 149 TYR A C 1
ATOM 651 O O . TYR A 1 94 ? 2.279 -15.156 -20.427 1.00 34.04 149 TYR A O 1
ATOM 660 N N . THR A 1 95 ? 3.436 -13.247 -20.091 1.00 34.68 150 THR A N 1
ATOM 661 C CA . THR A 1 95 ? 2.315 -12.324 -20.203 1.00 35.53 150 THR A CA 1
ATOM 662 C C . THR A 1 95 ? 2.665 -11.334 -21.304 1.00 36.49 150 THR A C 1
ATOM 663 O O . THR A 1 95 ? 3.633 -10.577 -21.176 1.00 33.25 150 THR A O 1
ATOM 667 N N . ALA A 1 96 ? 1.894 -11.348 -22.384 1.00 34.68 151 ALA A N 1
ATOM 668 C CA . ALA A 1 96 ? 2.176 -10.524 -23.548 1.00 32.72 151 ALA A CA 1
ATOM 669 C C . ALA A 1 96 ? 1.000 -9.607 -23.851 1.00 36.64 151 ALA A C 1
ATOM 670 O O . ALA A 1 96 ? -0.162 -9.999 -23.699 1.00 36.27 151 ALA A O 1
ATOM 672 N N . ILE A 1 97 ? 1.310 -8.388 -24.288 1.00 29.62 152 ILE A N 1
ATOM 673 C CA . ILE A 1 97 ? 0.313 -7.426 -24.739 1.00 34.59 152 ILE A CA 1
ATOM 674 C C . ILE A 1 97 ? 0.518 -7.214 -26.231 1.00 38.48 152 ILE A C 1
ATOM 675 O O . ILE A 1 97 ? 1.557 -6.689 -26.656 1.00 40.25 152 ILE A O 1
ATOM 680 N N . GLY A 1 98 ? -0.465 -7.625 -27.024 1.00 38.79 153 GLY A N 1
ATOM 681 C CA . GLY A 1 98 ? -0.444 -7.415 -28.457 1.00 36.96 153 GLY A CA 1
ATOM 682 C C . GLY A 1 98 ? -1.282 -6.206 -28.826 1.00 39.37 153 GLY A C 1
ATOM 683 O O . GLY A 1 98 ? -2.215 -5.841 -28.114 1.00 40.96 153 GLY A O 1
ATOM 684 N N . GLU A 1 99 ? -0.934 -5.578 -29.945 1.00 44.85 154 GLU A N 1
ATOM 685 C CA . GLU A 1 99 ? -1.660 -4.421 -30.456 1.00 46.09 154 GLU A CA 1
ATOM 686 C C . GLU A 1 99 ? -2.167 -4.752 -31.851 1.00 48.17 154 GLU A C 1
ATOM 687 O O . GLU A 1 99 ? -1.369 -4.931 -32.777 1.00 47.57 154 GLU A O 1
ATOM 693 N N . LEU A 1 100 ? -3.488 -4.827 -32.003 1.00 43.86 155 LEU A N 1
ATOM 694 C CA . LEU A 1 100 ? -4.074 -5.052 -33.313 1.00 53.52 155 LEU A CA 1
ATOM 695 C C . LEU A 1 100 ? -3.871 -3.830 -34.206 1.00 53.78 155 LEU A C 1
ATOM 696 O O . LEU A 1 100 ? -3.620 -2.715 -33.737 1.00 52.83 155 LEU A O 1
ATOM 701 N N . GLY A 1 10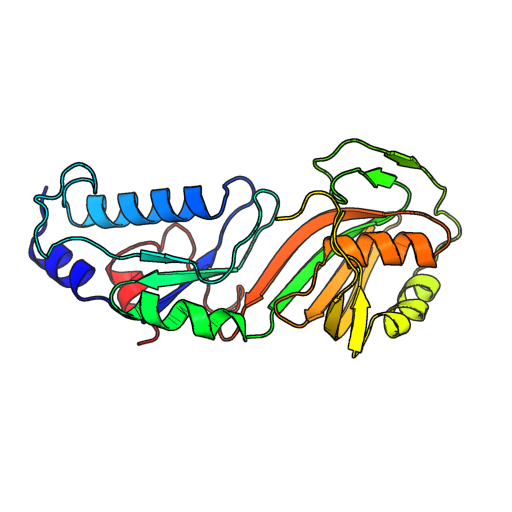1 ? -3.969 -4.058 -35.514 1.00 59.95 156 GLY A N 1
ATOM 702 C CA . GLY A 1 101 ? -3.968 -2.986 -36.486 1.00 60.18 156 GLY A CA 1
ATOM 703 C C . GLY A 1 101 ? -2.610 -2.563 -37.002 1.00 62.58 156 GLY A C 1
ATOM 704 O O . GLY A 1 101 ? -2.547 -1.852 -38.013 1.00 64.10 156 GLY A O 1
ATOM 705 N N . LYS A 1 102 ? -1.523 -2.986 -36.362 1.00 62.58 157 LYS A N 1
ATOM 706 C CA . LYS A 1 102 ? -0.191 -2.522 -36.729 1.00 64.87 157 LYS A CA 1
ATOM 707 C C . LYS A 1 102 ? 0.790 -3.684 -36.687 1.00 61.98 157 LYS A C 1
ATOM 708 O O . LYS A 1 102 ? 0.849 -4.414 -35.693 1.00 57.88 157 LYS A O 1
ATOM 714 N N . ALA A 1 103 ? 1.558 -3.850 -37.761 1.00 65.52 158 ALA A N 1
ATOM 715 C CA . ALA A 1 103 ? 2.612 -4.853 -37.835 1.00 63.20 158 ALA A CA 1
ATOM 716 C C . ALA A 1 103 ? 3.952 -4.161 -38.041 1.00 67.45 158 ALA A C 1
ATOM 717 O O . ALA A 1 103 ? 4.030 -3.133 -38.721 1.00 70.87 158 ALA A O 1
ATOM 719 N N . THR A 1 104 ? 5.004 -4.717 -37.441 1.00 64.88 159 THR A N 1
ATOM 720 C CA . THR A 1 104 ? 6.349 -4.172 -37.563 1.00 70.01 159 THR A CA 1
ATOM 721 C C . THR A 1 104 ? 7.306 -5.252 -38.052 1.00 70.04 159 THR A C 1
ATOM 722 O O . THR A 1 104 ? 7.021 -6.449 -37.972 1.00 70.82 159 THR A O 1
ATOM 726 N N . ASP A 1 105 ? 8.459 -4.806 -38.559 1.00 75.86 160 ASP A N 1
ATOM 727 C CA . ASP A 1 105 ? 9.452 -5.726 -39.104 1.00 73.19 160 ASP A CA 1
ATOM 728 C C . ASP A 1 105 ? 10.096 -6.592 -38.031 1.00 74.89 160 ASP A C 1
ATOM 729 O O . ASP A 1 105 ? 10.644 -7.652 -38.354 1.00 76.60 160 ASP A O 1
ATOM 734 N N . THR A 1 106 ? 10.055 -6.163 -36.772 1.00 71.18 161 THR A N 1
ATOM 735 C CA . THR A 1 106 ? 10.566 -6.951 -35.660 1.00 69.86 161 THR A CA 1
ATOM 736 C C . THR A 1 106 ? 9.468 -7.704 -34.927 1.00 63.78 161 THR A C 1
ATOM 737 O O . THR A 1 106 ? 9.770 -8.471 -34.008 1.00 61.79 161 THR A O 1
ATOM 741 N N . LEU A 1 107 ? 8.208 -7.495 -35.311 1.00 64.21 162 LEU A N 1
ATOM 742 C CA . LEU A 1 107 ? 7.017 -8.056 -34.678 1.00 62.68 162 LEU A CA 1
ATOM 743 C C . LEU A 1 107 ? 6.797 -7.528 -33.265 1.00 56.65 162 LEU A C 1
ATOM 744 O O . LEU A 1 107 ? 5.995 -8.103 -32.517 1.00 53.13 162 LEU A O 1
ATOM 749 N N . ASP A 1 108 ? 7.482 -6.452 -32.872 1.00 53.86 163 ASP A N 1
ATOM 750 C CA . ASP A 1 108 ? 7.219 -5.793 -31.599 1.00 58.48 163 ASP A CA 1
ATOM 751 C C . ASP A 1 108 ? 7.278 -4.283 -31.801 1.00 58.19 163 ASP A C 1
ATOM 752 O O . ASP A 1 108 ? 7.549 -3.789 -32.900 1.00 57.72 163 ASP A O 1
ATOM 757 N N . SER A 1 109 ? 7.038 -3.546 -30.714 1.00 57.37 164 SER A N 1
ATOM 758 C CA . SER A 1 109 ? 6.876 -2.098 -30.757 1.00 54.62 164 SER A CA 1
ATOM 759 C C . SER A 1 109 ? 8.181 -1.341 -30.977 1.00 59.81 164 SER A C 1
ATOM 760 O O . SER A 1 109 ? 8.140 -0.112 -31.093 1.00 62.42 164 SER A O 1
ATOM 763 N N . THR A 1 110 ? 9.327 -2.018 -31.034 1.00 58.71 165 THR A N 1
ATOM 764 C CA . THR A 1 110 ? 10.587 -1.326 -31.283 1.00 67.32 165 THR A CA 1
ATOM 765 C C . THR A 1 110 ? 10.889 -1.172 -32.767 1.00 71.15 165 THR A C 1
ATOM 766 O O . THR A 1 110 ? 11.596 -0.234 -33.153 1.00 75.77 165 THR A O 1
ATOM 770 N N . GLY A 1 111 ? 10.368 -2.062 -33.605 1.00 70.66 166 GLY A N 1
ATOM 771 C CA . GLY A 1 111 ? 10.683 -2.060 -35.015 1.00 71.62 166 GLY A CA 1
ATOM 772 C C . GLY A 1 111 ? 9.945 -0.981 -35.783 1.00 73.20 166 GLY A C 1
ATOM 773 O O . GLY A 1 111 ? 9.251 -0.127 -35.229 1.00 68.11 166 GLY A O 1
ATOM 774 N N . LYS A 1 112 ? 10.113 -1.030 -37.101 1.00 70.68 167 LYS A N 1
ATOM 775 C CA . LYS A 1 112 ? 9.478 -0.078 -37.995 1.00 73.60 167 LYS A CA 1
ATOM 776 C C . LYS A 1 112 ? 8.156 -0.637 -38.501 1.00 74.65 167 LYS A C 1
ATOM 777 O O . LYS A 1 112 ? 8.061 -1.815 -38.854 1.00 77.28 167 LYS A O 1
ATOM 779 N N . VAL A 1 113 ? 7.136 0.225 -38.534 1.00 78.77 168 VAL A N 1
ATOM 780 C CA . VAL A 1 113 ? 5.818 -0.183 -39.006 1.00 76.29 168 VAL A CA 1
ATOM 781 C C . VAL A 1 113 ? 5.915 -0.649 -40.450 1.00 73.15 168 VAL A C 1
ATOM 782 O O . VAL A 1 113 ? 6.566 -0.010 -41.286 1.00 77.88 168 VAL A O 1
ATOM 786 N N . THR A 1 114 ? 5.272 -1.780 -40.750 1.00 73.08 169 THR A N 1
ATOM 787 C CA . THR A 1 114 ? 5.278 -2.341 -42.092 1.00 71.92 169 THR A CA 1
ATOM 788 C C . THR A 1 114 ? 3.891 -2.536 -42.686 1.00 76.85 169 THR A C 1
ATOM 789 O O . THR A 1 114 ? 3.793 -2.838 -43.881 1.00 85.13 169 THR A O 1
ATOM 793 N N . GLU A 1 115 ? 2.827 -2.370 -41.906 1.00 75.62 170 GLU A N 1
ATOM 794 C CA . GLU A 1 115 ? 1.488 -2.700 -42.376 1.00 78.68 170 GLU A CA 1
ATOM 795 C C . GLU A 1 115 ? 0.467 -2.145 -41.395 1.00 72.63 170 GLU A C 1
ATOM 796 O O . GLU A 1 115 ? 0.721 -2.079 -40.188 1.00 68.72 170 GLU A O 1
ATOM 802 N N . GLU A 1 116 ? -0.686 -1.744 -41.927 1.00 72.53 171 GLU A N 1
ATOM 803 C CA . GLU A 1 116 ? -1.790 -1.257 -41.112 1.00 75.13 171 GLU A CA 1
ATOM 804 C C . GLU A 1 116 ? -3.097 -1.789 -41.676 1.00 74.09 171 GLU A C 1
ATOM 805 O O . GLU A 1 116 ? -3.362 -1.647 -42.873 1.00 78.50 171 GLU A O 1
ATOM 811 N N . LYS A 1 117 ? -3.903 -2.403 -40.815 1.00 71.81 172 LYS A N 1
ATOM 812 C CA . LYS A 1 117 ? -5.222 -2.906 -41.160 1.00 76.54 172 LYS A CA 1
ATOM 813 C C . LYS A 1 117 ? -6.218 -2.496 -40.087 1.00 74.38 172 LYS A C 1
ATOM 814 O O . LYS A 1 117 ? -5.841 -2.305 -38.927 1.00 72.47 172 LYS A O 1
ATOM 820 N N . PRO A 1 118 ? -7.491 -2.347 -40.441 1.00 69.79 173 PRO A N 1
ATOM 821 C CA . PRO A 1 118 ? -8.503 -2.056 -39.422 1.00 68.62 173 PRO A CA 1
ATOM 822 C C . PRO A 1 118 ? -8.659 -3.211 -38.443 1.00 72.06 173 PRO A C 1
ATOM 823 O O . PRO A 1 118 ? -8.204 -4.334 -38.672 1.00 65.05 173 PRO A O 1
ATOM 827 N N . TYR A 1 119 ? -9.315 -2.907 -37.324 1.00 74.18 174 TYR A N 1
ATOM 828 C CA . TYR A 1 119 ? -9.552 -3.917 -36.299 1.00 68.74 174 TYR A CA 1
ATOM 829 C C . TYR A 1 119 ? -10.877 -3.701 -35.577 1.00 68.68 174 TYR A C 1
ATOM 830 O O . TYR A 1 119 ? -11.121 -4.374 -34.567 1.00 74.36 174 TYR A O 1
ATOM 839 N N . ASP A 1 120 ? -11.731 -2.788 -36.044 1.00 68.20 175 ASP A N 1
ATOM 840 C CA . ASP A 1 120 ? -12.950 -2.460 -35.315 1.00 76.58 175 ASP A CA 1
ATOM 841 C C . ASP A 1 120 ? -13.962 -3.596 -35.336 1.00 73.21 175 ASP A C 1
ATOM 842 O O . ASP A 1 120 ? -14.845 -3.637 -34.473 1.00 79.92 175 ASP A O 1
ATOM 847 N N . LYS A 1 121 ? -13.856 -4.517 -36.292 1.00 74.83 176 LYS A N 1
ATOM 848 C CA . LYS A 1 121 ? -14.755 -5.661 -36.339 1.00 75.28 176 LYS A CA 1
ATOM 849 C C . LYS A 1 121 ? -14.348 -6.776 -35.384 1.00 73.04 176 LYS A C 1
ATOM 850 O O . LYS A 1 121 ? -15.139 -7.700 -35.166 1.00 81.17 176 LYS A O 1
ATOM 856 N N . ILE A 1 122 ? -13.150 -6.715 -34.813 1.00 70.34 177 ILE A N 1
ATOM 857 C CA . ILE A 1 122 ? -12.663 -7.777 -33.939 1.00 66.60 177 ILE A CA 1
ATOM 858 C C . ILE A 1 122 ? -13.251 -7.582 -32.547 1.00 69.90 177 ILE A C 1
ATOM 859 O O . ILE A 1 122 ? -12.994 -6.569 -31.889 1.00 72.32 177 ILE A O 1
ATOM 864 N N . THR A 1 123 ? -14.035 -8.554 -32.096 1.00 66.71 178 THR A N 1
ATOM 865 C CA . THR A 1 123 ? -14.597 -8.541 -30.755 1.00 65.49 178 THR A CA 1
ATOM 866 C C . THR A 1 123 ? -13.776 -9.436 -29.835 1.00 64.80 178 THR A C 1
ATOM 867 O O . THR A 1 123 ? -12.901 -10.187 -30.272 1.00 64.27 178 THR A O 1
ATOM 871 N N . GLN A 1 124 ? -14.076 -9.349 -28.537 1.00 63.71 179 GLN A N 1
ATOM 872 C CA . GLN A 1 124 ? -13.377 -10.178 -27.559 1.00 66.49 179 GLN A CA 1
ATOM 873 C C . GLN A 1 124 ? -13.703 -11.653 -27.758 1.00 71.29 179 GLN A C 1
ATOM 874 O O . GLN A 1 124 ? -12.832 -12.519 -27.597 1.00 61.49 179 GLN A O 1
ATOM 880 N N . GLU A 1 125 ? -14.951 -11.957 -28.117 1.00 67.18 180 GLU A N 1
ATOM 881 C CA . GLU A 1 125 ? -15.330 -13.340 -28.383 1.00 75.87 180 GLU A CA 1
ATOM 882 C C . GLU A 1 125 ? -14.599 -13.883 -29.604 1.00 70.23 180 GLU A C 1
ATOM 883 O O . GLU A 1 125 ? -14.221 -15.060 -29.639 1.00 72.40 180 GLU A O 1
ATOM 889 N N . ASP A 1 126 ? -14.383 -13.035 -30.614 1.00 67.19 181 ASP A N 1
ATOM 890 C CA . ASP A 1 126 ? -13.649 -13.466 -31.799 1.00 65.70 181 ASP A CA 1
ATOM 891 C C . ASP A 1 126 ? -12.227 -13.880 -31.445 1.00 68.09 181 ASP A C 1
ATOM 892 O O . ASP A 1 126 ? -11.693 -14.838 -32.014 1.00 69.88 181 ASP A O 1
ATOM 897 N N . ILE A 1 127 ? -11.596 -13.168 -30.507 1.00 60.66 182 ILE A N 1
ATOM 898 C CA . ILE A 1 127 ? -10.248 -13.532 -30.079 1.00 64.39 182 ILE A CA 1
ATOM 899 C C . ILE A 1 127 ? -10.275 -14.824 -29.274 1.00 66.89 182 ILE A C 1
ATOM 900 O O . ILE A 1 127 ? -9.497 -15.749 -29.529 1.00 67.92 182 ILE A O 1
ATOM 905 N N . GLU A 1 128 ? -11.162 -14.902 -28.278 1.00 69.60 183 GLU A N 1
ATOM 906 C CA . GLU A 1 128 ? -11.275 -16.123 -27.487 1.00 66.29 183 GLU A CA 1
ATOM 907 C C . GLU A 1 128 ? -11.538 -17.333 -28.369 1.00 64.91 183 GLU A C 1
ATOM 908 O O . GLU A 1 128 ? -11.117 -18.447 -28.040 1.00 76.68 183 GLU A O 1
ATOM 914 N N . GLY A 1 129 ? -12.208 -17.130 -29.504 1.00 78.82 184 GLY A N 1
ATOM 915 C CA . GLY A 1 129 ? -12.546 -18.252 -30.362 1.00 75.42 184 GLY A CA 1
ATOM 916 C C . GLY A 1 129 ? -11.334 -18.868 -31.033 1.00 80.92 184 GLY A C 1
ATOM 917 O O . GLY A 1 129 ? -11.173 -20.091 -31.037 1.00 95.75 184 GLY A O 1
ATOM 918 N N . ILE A 1 130 ? -10.458 -18.032 -31.607 1.00 67.61 185 ILE A N 1
ATOM 919 C CA . ILE A 1 130 ? -9.349 -18.548 -32.407 1.00 69.49 185 ILE A CA 1
ATOM 920 C C . ILE A 1 130 ? -8.132 -18.903 -31.564 1.00 71.35 185 ILE A C 1
ATOM 921 O O . ILE A 1 130 ? -7.109 -19.323 -32.121 1.00 71.83 185 ILE A O 1
ATOM 926 N N . LEU A 1 131 ? -8.211 -18.757 -30.239 1.00 71.08 186 LEU A N 1
ATOM 927 C CA . LEU A 1 131 ? -7.083 -19.118 -29.390 1.00 69.17 186 LEU A CA 1
ATOM 928 C C . LEU A 1 131 ? -6.822 -20.619 -29.384 1.00 68.07 186 LEU A C 1
ATOM 929 O O . LEU A 1 131 ? -5.694 -21.035 -29.107 1.00 66.46 186 LEU A O 1
ATOM 934 N N . GLN A 1 132 ? -7.831 -21.439 -29.688 1.00 76.43 187 GLN A N 1
ATOM 935 C CA . GLN A 1 132 ? -7.652 -22.886 -29.646 1.00 75.22 187 GLN A CA 1
ATOM 936 C C . GLN A 1 132 ? -6.877 -23.406 -30.847 1.00 68.34 187 GLN A C 1
ATOM 937 O O . GLN A 1 132 ? -6.259 -24.471 -30.755 1.00 73.72 187 GLN A O 1
ATOM 943 N N . LYS A 1 133 ? -6.900 -22.683 -31.970 1.00 69.13 188 LYS A N 1
ATOM 944 C CA . LYS A 1 133 ? -6.044 -23.030 -33.097 1.00 71.75 188 LYS A CA 1
ATOM 945 C C . LYS A 1 133 ? -4.566 -22.919 -32.744 1.00 72.93 188 LYS A C 1
ATOM 946 O O . LYS A 1 133 ? -3.727 -23.495 -33.446 1.00 74.33 188 LYS A O 1
ATOM 948 N N . PHE A 1 134 ? -4.233 -22.198 -31.673 1.00 68.65 189 PHE A N 1
ATOM 949 C CA . PHE A 1 134 ? -2.856 -22.004 -31.242 1.00 64.76 189 PHE A CA 1
ATOM 950 C C . PHE A 1 134 ? -2.526 -22.766 -29.966 1.00 66.47 189 PHE A C 1
ATOM 951 O O . PHE A 1 134 ? -1.439 -22.581 -29.409 1.00 68.18 189 PHE A O 1
ATOM 959 N N . THR A 1 135 ? -3.435 -23.612 -29.489 1.00 64.26 190 THR A N 1
ATOM 960 C CA . THR A 1 135 ? -3.232 -24.382 -28.270 1.00 63.44 190 THR A CA 1
ATOM 961 C C . THR A 1 135 ? -2.895 -25.821 -28.633 1.00 63.10 190 THR A C 1
ATOM 962 O O . THR A 1 135 ? -3.513 -26.408 -29.524 1.00 70.42 190 THR A O 1
ATOM 966 N N . GLY A 1 136 ? -1.901 -26.380 -27.946 1.00 62.13 191 GLY A N 1
ATOM 967 C CA . GLY A 1 136 ? -1.458 -27.733 -28.220 1.00 57.17 191 GLY A CA 1
ATOM 968 C C . GLY A 1 136 ? -0.177 -27.770 -29.027 1.00 58.69 191 GLY A C 1
ATOM 969 O O . GLY A 1 136 ? 0.673 -26.885 -28.898 1.00 56.02 191 GLY A O 1
ATOM 970 N N . ASN A 1 137 ? -0.027 -28.792 -29.863 1.00 58.41 19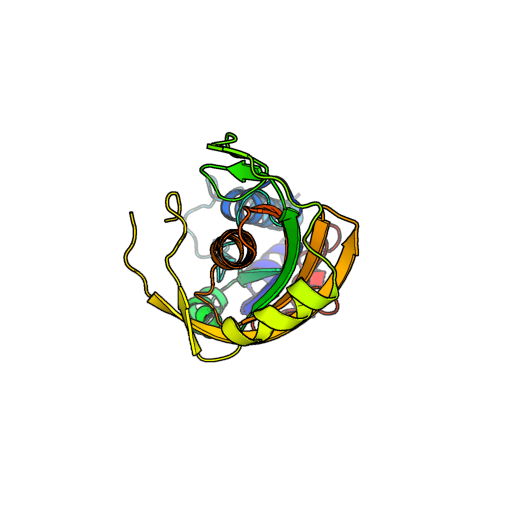2 ASN A N 1
ATOM 971 C CA . ASN A 1 137 ? 1.120 -28.916 -30.758 1.00 69.01 192 ASN A CA 1
ATOM 972 C C . ASN A 1 137 ? 0.800 -28.186 -32.059 1.00 69.03 192 ASN A C 1
ATOM 973 O O . ASN A 1 137 ? -0.059 -28.625 -32.831 1.00 68.22 192 ASN A O 1
ATOM 978 N N . ILE A 1 138 ? 1.488 -27.071 -32.302 1.00 64.24 193 ILE A N 1
ATOM 979 C CA . ILE A 1 138 ? 1.208 -26.218 -33.447 1.00 64.48 193 ILE A CA 1
ATOM 980 C C . ILE A 1 138 ? 2.481 -26.010 -34.257 1.00 69.17 193 ILE A C 1
ATOM 981 O O . ILE A 1 138 ? 3.598 -26.216 -33.777 1.00 69.26 193 ILE A O 1
ATOM 986 N N . MET A 1 139 ? 2.287 -25.610 -35.511 1.00 72.46 194 MET A N 1
ATOM 987 C CA . MET A 1 139 ? 3.371 -25.197 -36.390 1.00 77.88 194 MET A CA 1
ATOM 988 C C . MET A 1 139 ? 3.546 -23.688 -36.276 1.00 72.23 194 MET A C 1
ATOM 989 O O . MET A 1 139 ? 2.564 -22.942 -36.216 1.00 71.68 194 MET A O 1
ATOM 994 N N . GLN A 1 140 ? 4.798 -23.237 -36.245 1.00 70.74 195 GLN A N 1
ATOM 995 C CA . GLN A 1 140 ? 5.061 -21.820 -36.034 1.00 73.84 195 GLN A CA 1
ATOM 996 C C . GLN A 1 140 ? 6.337 -21.402 -36.748 1.00 73.66 195 GLN A C 1
ATOM 997 O O . GLN A 1 140 ? 7.372 -22.063 -36.622 1.00 72.46 195 GLN A O 1
ATOM 1003 N N . VAL A 1 141 ? 6.253 -20.305 -37.494 1.00 73.09 196 VAL A N 1
ATOM 1004 C CA . VAL A 1 141 ? 7.401 -19.752 -38.207 1.00 72.26 196 VAL A CA 1
ATOM 1005 C C . VAL A 1 141 ? 8.099 -18.747 -37.299 1.00 73.99 196 VAL A C 1
ATOM 1006 O O . VAL A 1 141 ? 7.451 -17.827 -36.778 1.00 71.24 196 VAL A O 1
ATOM 1010 N N . PRO A 1 142 ? 9.402 -18.883 -37.077 1.00 77.98 197 PRO A N 1
ATOM 1011 C CA . PRO A 1 142 ? 10.110 -17.962 -36.181 1.00 73.37 197 PRO A CA 1
ATOM 1012 C C . PRO A 1 142 ? 10.136 -16.557 -36.753 1.00 75.19 197 PRO A C 1
ATOM 1013 O O . PRO A 1 142 ? 9.969 -16.371 -37.968 1.00 75.86 197 PRO A O 1
ATOM 1017 N N . PRO A 1 143 ? 10.336 -15.540 -35.913 1.00 76.62 198 PRO A N 1
ATOM 1018 C CA . PRO A 1 143 ? 10.430 -14.170 -36.432 1.00 79.27 198 PRO A CA 1
ATOM 1019 C C . PRO A 1 143 ? 11.626 -14.017 -37.359 1.00 88.26 198 PRO A C 1
ATOM 1020 O O . PRO A 1 143 ? 12.630 -14.723 -37.240 1.00 89.38 198 PRO A O 1
ATOM 1024 N N . LEU A 1 144 ? 11.502 -13.077 -38.299 1.00 90.71 199 LEU A N 1
ATOM 1025 C CA . LEU A 1 144 ? 12.538 -12.892 -39.311 1.00 95.00 199 LEU A CA 1
ATOM 1026 C C . LEU A 1 144 ? 13.864 -12.488 -38.678 1.00 97.27 199 LEU A C 1
ATOM 1027 O O . LEU A 1 144 ? 14.911 -13.075 -38.974 1.00 96.96 199 LEU A O 1
ATOM 1032 N N . TYR A 1 145 ? 13.838 -11.491 -37.799 1.00 100.13 200 TYR A N 1
ATOM 1033 C CA . TYR A 1 145 ? 15.060 -10.938 -37.215 1.00 100.61 200 TYR A CA 1
ATOM 1034 C C . TYR A 1 145 ? 15.394 -11.582 -35.872 1.00 102.47 200 TYR A C 1
ATOM 1035 O O . TYR A 1 145 ? 15.621 -10.899 -34.875 1.00 106.69 200 TYR A O 1
ATOM 1037 N N . SER A 1 146 ? 15.437 -12.911 -35.837 1.00 110.33 201 SER A N 1
ATOM 1038 C CA . SER A 1 146 ? 15.748 -13.655 -34.625 1.00 109.10 201 SER A CA 1
ATOM 1039 C C . SER A 1 146 ? 16.947 -14.562 -34.864 1.00 118.92 201 SER A C 1
ATOM 1040 O O . SER A 1 146 ? 17.077 -15.169 -35.932 1.00 119.65 201 SER A O 1
ATOM 1043 N N . ALA A 1 147 ? 17.821 -14.648 -33.864 1.00 110.59 202 ALA A N 1
ATOM 1044 C CA . ALA A 1 147 ? 19.014 -15.485 -33.944 1.00 106.33 202 ALA A CA 1
ATOM 1045 C C . ALA A 1 147 ? 19.591 -15.730 -32.554 1.00 107.21 202 ALA A C 1
ATOM 1046 O O . ALA A 1 147 ? 19.677 -16.870 -32.099 1.00 115.86 202 ALA A O 1
ATOM 1048 N N . ALA A 1 167 ? 14.895 -15.953 -44.338 1.00 93.21 222 ALA A N 1
ATOM 1049 C CA . ALA A 1 167 ? 14.248 -16.144 -43.045 1.00 101.59 222 ALA A CA 1
ATOM 1050 C C . ALA A 1 167 ? 14.506 -17.548 -42.508 1.00 111.80 222 ALA A C 1
ATOM 1051 O O . ALA A 1 167 ? 15.345 -18.280 -43.036 1.00 114.58 222 ALA A O 1
ATOM 1053 N N . LYS A 1 168 ? 13.764 -17.924 -41.438 1.00 120.01 223 LYS A N 1
ATOM 1054 C CA . LYS A 1 168 ? 13.890 -19.196 -40.744 1.00 111.60 223 LYS A CA 1
ATOM 1055 C C . LYS A 1 168 ? 12.776 -20.153 -41.157 1.00 111.20 223 LYS A C 1
ATOM 1056 O O . LYS A 1 168 ? 11.668 -19.721 -41.490 1.00 112.63 223 LYS A O 1
ATOM 1058 N N . PRO A 1 169 ? 13.037 -21.458 -41.153 1.00 114.05 224 PRO A N 1
ATOM 1059 C CA . PRO A 1 169 ? 11.988 -22.422 -41.495 1.00 108.57 224 PRO A CA 1
ATOM 1060 C C . PRO A 1 169 ? 11.068 -22.701 -40.317 1.00 104.08 224 PRO A C 1
ATOM 1061 O O . PRO A 1 169 ? 11.473 -22.659 -39.152 1.00 99.84 224 PRO A O 1
ATOM 1065 N N . ALA A 1 170 ? 9.808 -22.992 -40.644 1.00 95.89 225 ALA A N 1
ATOM 1066 C CA . ALA A 1 170 ? 8.806 -23.265 -39.622 1.00 93.14 225 ALA A CA 1
ATOM 1067 C C . ALA A 1 170 ? 9.211 -24.467 -38.778 1.00 90.54 225 ALA A C 1
ATOM 1068 O O . ALA A 1 170 ? 9.781 -25.438 -39.282 1.00 96.17 225 ALA A O 1
ATOM 1070 N N . ARG A 1 171 ? 8.913 -24.395 -37.484 1.00 85.26 226 ARG A N 1
ATOM 1071 C CA . ARG A 1 171 ? 9.361 -25.381 -36.516 1.00 86.16 226 ARG A CA 1
ATOM 1072 C C . ARG A 1 171 ? 8.206 -25.820 -35.630 1.00 86.45 226 ARG A C 1
ATOM 1073 O O . ARG A 1 171 ? 7.266 -25.053 -35.401 1.00 85.05 226 ARG A O 1
ATOM 1081 N N . PRO A 1 172 ? 8.244 -27.057 -35.127 1.00 93.32 227 PRO A N 1
ATOM 1082 C CA . PRO A 1 172 ? 7.170 -27.533 -34.241 1.00 91.77 227 PRO A CA 1
ATOM 1083 C C . PRO A 1 172 ? 7.380 -27.039 -32.815 1.00 81.18 227 PRO A C 1
ATOM 1084 O O . PRO A 1 172 ? 8.483 -27.125 -32.270 1.00 80.89 227 PRO A O 1
ATOM 1088 N N . VAL A 1 173 ? 6.309 -26.520 -32.211 1.00 71.14 228 VAL A N 1
ATOM 1089 C CA . VAL A 1 173 ? 6.353 -25.947 -30.870 1.00 70.39 228 VAL A CA 1
ATOM 1090 C C . VAL A 1 173 ? 5.123 -26.404 -30.093 1.00 68.84 228 VAL A C 1
ATOM 1091 O O . VAL A 1 173 ? 4.141 -26.885 -30.662 1.00 67.03 228 VAL A O 1
ATOM 1095 N N . THR A 1 174 ? 5.186 -26.235 -28.772 1.00 56.52 229 THR A N 1
ATOM 1096 C CA . THR A 1 174 ? 4.152 -26.710 -27.861 1.00 54.02 229 THR A CA 1
ATOM 1097 C C . THR A 1 174 ? 3.578 -25.545 -27.072 1.00 53.52 229 THR A C 1
ATOM 1098 O O . THR A 1 174 ? 4.328 -24.755 -26.488 1.00 45.38 229 THR A O 1
ATOM 1102 N N . VAL A 1 175 ? 2.251 -25.449 -27.048 1.00 51.56 230 VAL A N 1
ATOM 1103 C CA . VAL A 1 175 ? 1.535 -24.483 -26.227 1.00 42.82 230 VAL A CA 1
ATOM 1104 C C . VAL A 1 175 ? 0.697 -25.258 -25.222 1.00 45.79 230 VAL A C 1
ATOM 1105 O O . VAL A 1 175 ? -0.185 -26.036 -25.609 1.00 44.40 230 VAL A O 1
ATOM 1109 N N . TYR A 1 176 ? 0.969 -25.048 -23.936 1.00 42.61 231 TYR A N 1
ATOM 1110 C CA . TYR A 1 176 ? 0.251 -25.777 -22.899 1.00 42.77 231 TYR A CA 1
ATOM 1111 C C . TYR A 1 176 ? -1.059 -25.103 -22.514 1.00 46.79 231 TYR A C 1
ATOM 1112 O O . TYR A 1 176 ? -2.037 -25.797 -22.212 1.00 42.86 231 TYR A O 1
ATOM 1121 N N . SER A 1 177 ? -1.111 -23.774 -22.545 1.00 39.02 232 SER A N 1
ATOM 1122 C CA . SER A 1 177 ? -2.354 -23.052 -22.312 1.00 46.11 232 SER A CA 1
ATOM 1123 C C . SER A 1 177 ? -2.211 -21.636 -22.852 1.00 47.70 232 SER A C 1
ATOM 1124 O O . SER A 1 177 ? -1.108 -21.087 -22.902 1.00 39.09 232 SER A O 1
ATOM 1127 N N . ILE A 1 178 ? -3.340 -21.066 -23.276 1.00 43.87 233 ILE A N 1
ATOM 1128 C CA . ILE A 1 178 ? -3.454 -19.659 -23.649 1.00 43.57 233 ILE A CA 1
ATOM 1129 C C . ILE A 1 178 ? -4.763 -19.137 -23.079 1.00 49.52 233 ILE A C 1
ATOM 1130 O O . ILE A 1 178 ? -5.801 -19.793 -23.205 1.00 43.89 233 ILE A O 1
ATOM 1135 N N . SER A 1 179 ? -4.724 -17.964 -22.456 1.00 46.75 234 SER A N 1
ATOM 1136 C CA . SER A 1 179 ? -5.947 -17.330 -21.989 1.00 54.15 234 SER A CA 1
ATOM 1137 C C . SER A 1 179 ? -5.878 -15.831 -22.245 1.00 50.75 234 SER A C 1
ATOM 1138 O O . SER A 1 179 ? -4.814 -15.217 -22.124 1.00 40.88 234 SER A O 1
ATOM 1141 N N . LEU A 1 180 ? -7.018 -15.254 -22.611 1.00 49.58 235 LEU A N 1
ATOM 1142 C CA . LEU A 1 180 ? -7.133 -13.821 -22.856 1.00 48.25 235 LEU A CA 1
ATOM 1143 C C . LEU A 1 180 ? -7.546 -13.148 -21.551 1.00 47.83 235 LEU A C 1
ATOM 1144 O O . LEU A 1 180 ? -8.664 -13.350 -21.068 1.00 53.72 235 LEU A O 1
ATOM 1149 N N . GLN A 1 181 ? -6.640 -12.360 -20.970 1.00 47.35 236 GLN A N 1
ATOM 1150 C CA . GLN A 1 181 ? -6.925 -11.725 -19.687 1.00 53.20 236 GLN A CA 1
ATOM 1151 C C . GLN A 1 181 ? -7.699 -10.423 -19.845 1.00 56.03 236 GLN A C 1
ATOM 1152 O O . GLN A 1 181 ? -8.468 -10.052 -18.950 1.00 49.33 236 GLN A O 1
ATOM 1158 N N . LYS A 1 182 ? -7.513 -9.723 -20.960 1.00 53.62 237 LYS A N 1
ATOM 1159 C CA . LYS A 1 182 ? -8.050 -8.381 -21.119 1.00 49.02 237 LYS A CA 1
ATOM 1160 C C . LYS A 1 182 ? -8.085 -8.041 -22.601 1.00 49.34 237 LYS A C 1
ATOM 1161 O O . LYS A 1 182 ? -7.171 -8.406 -23.345 1.00 46.14 237 LYS A O 1
ATOM 1167 N N . PHE A 1 183 ? -9.140 -7.350 -23.025 1.00 40.58 238 PHE A N 1
ATOM 1168 C CA . PHE A 1 183 ? -9.225 -6.826 -24.383 1.00 45.14 238 PHE A CA 1
ATOM 1169 C C . PHE A 1 183 ? -9.724 -5.388 -24.323 1.00 50.22 238 PHE A C 1
ATOM 1170 O O . PHE A 1 183 ? -10.890 -5.143 -23.998 1.00 47.08 238 PHE A O 1
ATOM 1178 N N . GLN A 1 184 ? -8.843 -4.439 -24.633 1.00 44.90 239 GLN A N 1
ATOM 1179 C CA . GLN A 1 184 ? -9.206 -3.028 -24.742 1.00 45.56 239 GLN A CA 1
ATOM 1180 C C . GLN A 1 184 ? -8.736 -2.558 -26.110 1.00 46.73 239 GLN A C 1
ATOM 1181 O O . GLN A 1 184 ? -7.617 -2.046 -26.247 1.00 46.25 239 GLN A O 1
ATOM 1187 N N . PRO A 1 185 ? -9.567 -2.723 -27.142 1.00 48.71 240 PRO A N 1
ATOM 1188 C CA . PRO A 1 185 ? -9.122 -2.519 -28.536 1.00 50.54 240 PRO A CA 1
ATOM 1189 C C . PRO A 1 185 ? -8.302 -1.253 -28.691 1.00 46.20 240 PRO A C 1
ATOM 1190 O O . PRO A 1 185 ? -8.753 -0.160 -28.316 1.00 46.94 240 PRO A O 1
ATOM 1194 N N . PRO A 1 186 ? -7.090 -1.353 -29.266 1.00 48.32 241 PRO A N 1
ATOM 1195 C CA . PRO A 1 186 ? -6.570 -2.544 -29.953 1.00 45.33 241 PRO A CA 1
ATOM 1196 C C . PRO A 1 186 ? -5.736 -3.523 -29.128 1.00 46.28 241 PRO A C 1
ATOM 1197 O O . PRO A 1 186 ? -5.152 -4.429 -29.724 1.00 50.77 241 PRO A O 1
ATOM 1201 N N . PHE A 1 187 ? -5.670 -3.369 -27.810 1.00 42.83 242 PHE A N 1
ATOM 1202 C CA . PHE A 1 187 ? -4.723 -4.124 -26.999 1.00 39.72 242 PHE A CA 1
ATOM 1203 C C . PHE A 1 187 ? -5.380 -5.361 -26.401 1.00 42.72 242 PHE A C 1
ATOM 1204 O O . PHE A 1 187 ? -6.417 -5.264 -25.736 1.00 47.10 242 PHE A O 1
ATOM 1212 N N . PHE A 1 188 ? -4.768 -6.519 -26.633 1.00 44.84 243 PHE A N 1
ATOM 1213 C CA . PHE A 1 188 ? -5.195 -7.773 -26.028 1.00 42.74 243 PHE A CA 1
ATOM 1214 C C . PHE A 1 188 ? -4.038 -8.365 -25.236 1.00 45.04 243 PHE A C 1
ATOM 1215 O O . PHE A 1 188 ? -2.928 -8.508 -25.760 1.00 40.50 243 PHE A O 1
ATOM 1223 N N . THR A 1 189 ? -4.299 -8.696 -23.974 1.00 41.65 244 THR A N 1
ATOM 1224 C CA . THR A 1 189 ? -3.292 -9.256 -23.082 1.00 39.48 244 THR A CA 1
ATOM 1225 C C . THR A 1 189 ? -3.483 -10.764 -22.977 1.00 42.59 244 THR A C 1
ATOM 1226 O O . THR A 1 189 ? -4.583 -11.240 -22.674 1.00 39.37 244 THR A O 1
ATOM 1230 N N . LEU A 1 190 ? -2.413 -11.511 -23.235 1.00 37.69 245 LEU A N 1
ATOM 1231 C CA . LEU A 1 190 ? -2.456 -12.965 -23.268 1.00 44.13 245 LEU A CA 1
ATOM 1232 C C . LEU A 1 190 ? -1.580 -13.544 -22.167 1.00 43.15 245 LEU A C 1
ATOM 1233 O O . LEU A 1 190 ? -0.506 -13.012 -21.868 1.00 38.75 245 LEU A O 1
ATOM 1238 N N . ASP A 1 191 ? -2.052 -14.635 -21.571 1.00 42.29 246 ASP A N 1
ATOM 1239 C CA . ASP A 1 191 ? -1.274 -15.450 -20.646 1.00 45.34 246 ASP A CA 1
ATOM 1240 C C . ASP A 1 191 ? -0.977 -16.765 -21.352 1.00 34.15 246 ASP A C 1
ATOM 1241 O O . ASP A 1 191 ? -1.903 -17.485 -21.728 1.00 39.63 246 ASP A O 1
ATOM 1246 N N . VAL A 1 192 ? 0.305 -17.072 -21.548 1.00 38.22 247 VAL A N 1
ATOM 1247 C CA . VAL A 1 192 ? 0.706 -18.213 -22.365 1.00 40.72 247 VAL A CA 1
ATOM 1248 C C . VAL A 1 192 ? 1.665 -19.096 -21.579 1.00 38.31 247 VAL A C 1
ATOM 1249 O O . VAL A 1 192 ? 2.689 -18.620 -21.079 1.00 37.45 247 VAL A O 1
ATOM 1253 N N . GLU A 1 193 ? 1.336 -20.381 -21.481 1.00 39.10 248 GLU A N 1
ATOM 1254 C CA . GLU A 1 193 ? 2.243 -21.400 -20.965 1.00 47.71 248 GLU A CA 1
ATOM 1255 C C . GLU A 1 193 ? 2.661 -22.280 -22.135 1.00 42.65 248 GLU A C 1
ATOM 1256 O O . GLU A 1 193 ? 1.803 -22.851 -22.817 1.00 46.43 248 GLU A O 1
ATOM 1262 N N . CYS A 1 194 ? 3.969 -22.386 -22.367 1.00 34.52 249 CYS A N 1
ATOM 1263 C CA . CYS A 1 194 ? 4.477 -22.944 -23.614 1.00 38.63 249 CYS A CA 1
ATOM 1264 C C . CYS A 1 194 ? 5.806 -23.645 -23.364 1.00 46.26 249 CYS A C 1
ATOM 1265 O O . CYS A 1 194 ? 6.335 -23.650 -22.248 1.00 44.61 249 CYS A O 1
ATOM 1268 N N . GLY A 1 195 ? 6.353 -24.229 -24.429 1.00 49.89 250 GLY A N 1
ATOM 1269 C CA . GLY A 1 195 ? 7.659 -24.846 -24.375 1.00 45.10 250 GLY A CA 1
ATOM 1270 C C . GLY A 1 195 ? 8.788 -23.835 -24.512 1.00 65.32 250 GLY A C 1
ATOM 1271 O O . GLY A 1 195 ? 8.588 -22.628 -24.665 1.00 54.18 250 GLY A O 1
ATOM 1272 N N . GLY A 1 196 ? 10.013 -24.360 -24.462 1.00 69.71 251 GLY A N 1
ATOM 1273 C CA . GLY A 1 196 ? 11.177 -23.491 -24.498 1.00 77.55 251 GLY A CA 1
ATOM 1274 C C . GLY A 1 196 ? 11.286 -22.707 -25.791 1.00 74.99 251 GLY A C 1
ATOM 1275 O O . GLY A 1 196 ? 11.423 -21.481 -25.779 1.00 80.47 251 GLY A O 1
ATOM 1276 N N . GLY A 1 197 ? 11.210 -23.401 -26.925 1.00 66.43 252 GLY A N 1
ATOM 1277 C CA . GLY A 1 197 ? 11.476 -22.782 -28.211 1.00 72.49 252 GLY A CA 1
ATOM 1278 C C . GLY A 1 197 ? 10.315 -22.032 -28.834 1.00 68.78 252 GLY A C 1
ATOM 1279 O O . GLY A 1 197 ? 10.331 -21.752 -30.037 1.00 68.19 252 GLY A O 1
ATOM 1280 N N . PHE A 1 198 ? 9.308 -21.695 -28.034 1.00 65.06 253 PHE A N 1
ATOM 1281 C CA . PHE A 1 198 ? 8.145 -20.974 -28.533 1.00 59.77 253 PHE A CA 1
ATOM 1282 C C . PHE A 1 198 ? 8.466 -19.491 -28.693 1.00 59.57 253 PHE A C 1
ATOM 1283 O O . PHE A 1 198 ? 9.160 -18.899 -27.861 1.00 58.48 253 PHE A O 1
ATOM 1291 N N . TYR A 1 199 ? 7.961 -18.892 -29.773 1.00 55.23 254 TYR A N 1
ATOM 1292 C CA . TYR A 1 199 ? 8.151 -17.470 -30.052 1.00 58.45 254 TYR A CA 1
ATOM 1293 C C . TYR A 1 199 ? 6.833 -16.741 -29.811 1.00 54.64 254 TYR A C 1
ATOM 1294 O O . TYR A 1 199 ? 5.856 -16.952 -30.539 1.00 53.07 254 TYR A O 1
ATOM 1303 N N . ILE A 1 200 ? 6.813 -15.875 -28.796 1.00 48.27 255 ILE A N 1
ATOM 1304 C CA . ILE A 1 200 ? 5.600 -15.124 -28.491 1.00 51.97 255 ILE A CA 1
ATOM 1305 C C . ILE A 1 200 ? 5.323 -14.078 -29.564 1.00 50.18 255 ILE A C 1
ATOM 1306 O O . ILE A 1 200 ? 4.159 -13.803 -29.887 1.00 48.18 255 ILE A O 1
ATOM 1311 N N . ARG A 1 201 ? 6.373 -13.483 -30.136 1.00 50.82 256 ARG A N 1
ATOM 1312 C CA . ARG A 1 201 ? 6.180 -12.518 -31.215 1.00 45.76 256 ARG A CA 1
ATOM 1313 C C . ARG A 1 201 ? 5.483 -13.161 -32.405 1.00 49.30 256 ARG A C 1
ATOM 1314 O O . ARG A 1 201 ? 4.621 -12.542 -33.040 1.00 47.16 256 ARG A O 1
ATOM 1322 N N . SER A 1 202 ? 5.847 -14.404 -32.726 1.00 51.94 257 SER A N 1
ATOM 1323 C CA . SER A 1 202 ? 5.181 -15.109 -33.816 1.00 53.63 257 SER A CA 1
ATOM 1324 C C . SER A 1 202 ? 3.708 -15.331 -33.504 1.00 51.59 257 SER A C 1
ATOM 1325 O O . SER A 1 202 ? 2.848 -15.162 -34.376 1.00 57.94 257 SER A O 1
ATOM 1328 N N . LEU A 1 203 ? 3.398 -15.708 -32.263 1.00 53.82 258 LEU A N 1
ATOM 1329 C CA . LEU A 1 203 ? 2.010 -15.948 -31.884 1.00 52.85 258 LEU A CA 1
ATOM 1330 C C . LEU A 1 203 ? 1.176 -14.683 -32.031 1.00 50.59 258 LEU A C 1
ATOM 1331 O O . LEU A 1 203 ? 0.074 -14.712 -32.592 1.00 52.24 258 LEU A O 1
ATOM 1336 N N . VAL A 1 204 ? 1.695 -13.555 -31.541 1.00 52.17 259 VAL A N 1
ATOM 1337 C CA . VAL A 1 204 ? 0.951 -12.299 -31.603 1.00 49.41 259 VAL A CA 1
ATOM 1338 C C . VAL A 1 204 ? 0.744 -11.872 -33.051 1.00 52.65 259 VAL A C 1
ATOM 1339 O O . VAL A 1 204 ? -0.347 -11.428 -33.434 1.00 52.44 259 VAL A O 1
ATOM 1343 N N . SER A 1 205 ? 1.781 -12.005 -33.882 1.00 50.69 260 SER A N 1
ATOM 1344 C CA . SER A 1 205 ? 1.643 -11.643 -35.289 1.00 57.73 260 SER A CA 1
ATOM 1345 C C . SER A 1 205 ? 0.627 -12.537 -35.988 1.00 59.08 260 SER A C 1
ATOM 1346 O O . SER A 1 205 ? -0.188 -12.058 -36.786 1.00 54.19 260 SER A O 1
ATOM 1349 N N . ASP A 1 206 ? 0.649 -13.839 -35.691 1.00 56.56 261 ASP A N 1
ATOM 1350 C CA . ASP A 1 206 ? -0.262 -14.761 -36.362 1.00 60.82 261 ASP A CA 1
ATOM 1351 C C . ASP A 1 206 ? -1.693 -14.603 -35.865 1.00 60.66 261 ASP A C 1
ATOM 1352 O O . ASP A 1 206 ? -2.638 -14.815 -36.633 1.00 60.70 261 ASP A O 1
ATOM 1357 N N . ILE A 1 207 ? -1.876 -14.242 -34.594 1.00 55.78 262 ILE A N 1
ATOM 1358 C CA . ILE A 1 207 ? -3.224 -13.989 -34.093 1.00 56.04 262 ILE A CA 1
ATOM 1359 C C . ILE A 1 207 ? -3.842 -12.802 -34.820 1.00 62.83 262 ILE A C 1
ATOM 1360 O O . ILE A 1 207 ? -5.036 -12.806 -35.151 1.00 57.60 262 ILE A O 1
ATOM 1365 N N . GLY A 1 208 ? -3.036 -11.777 -35.102 1.00 59.29 263 GLY A N 1
ATOM 1366 C CA . GLY A 1 208 ? -3.528 -10.662 -35.895 1.00 58.56 263 GLY A CA 1
ATOM 1367 C C . GLY A 1 208 ? -3.898 -11.074 -37.306 1.00 65.48 263 GLY A C 1
ATOM 1368 O O . GLY A 1 208 ? -4.923 -10.644 -37.840 1.00 68.85 263 GLY A O 1
ATOM 1369 N N . LYS A 1 209 ? -3.073 -11.922 -37.926 1.00 60.81 264 LYS A N 1
ATOM 1370 C CA . LYS A 1 209 ? -3.377 -12.401 -39.272 1.00 71.47 264 LYS A CA 1
ATOM 1371 C C . LYS A 1 209 ? -4.654 -13.233 -39.282 1.00 65.26 264 LYS A C 1
ATOM 1372 O O . LYS A 1 209 ? -5.548 -13.009 -40.106 1.00 69.78 264 LYS A O 1
ATOM 1378 N N . GLU A 1 210 ? -4.760 -14.197 -38.363 1.00 68.30 265 GLU A N 1
ATOM 1379 C CA . GLU A 1 210 ? -5.921 -15.081 -38.329 1.00 72.75 265 GLU A CA 1
ATOM 1380 C C . GLU A 1 210 ? -7.220 -14.323 -38.097 1.00 73.61 265 GLU A C 1
ATOM 1381 O O . GLU A 1 210 ? -8.294 -14.842 -38.422 1.00 75.14 265 GLU A O 1
ATOM 1387 N N . LEU A 1 211 ? -7.151 -13.112 -37.548 1.00 70.08 266 LEU A N 1
ATOM 1388 C CA . LEU A 1 211 ? -8.323 -12.269 -37.369 1.00 71.99 266 LEU A CA 1
ATOM 1389 C C . LEU A 1 211 ? -8.480 -11.259 -38.502 1.00 70.31 266 LEU A C 1
ATOM 1390 O O . LEU A 1 211 ? -9.139 -10.230 -38.321 1.00 67.48 266 LEU A O 1
ATOM 1395 N N . SER A 1 212 ? -7.882 -11.540 -39.664 1.00 69.74 267 SER A N 1
ATOM 1396 C CA . SER A 1 212 ? -7.988 -10.688 -40.851 1.00 75.29 267 SER A CA 1
ATOM 1397 C C . SER A 1 212 ? -7.528 -9.264 -40.557 1.00 71.85 267 SER A C 1
ATOM 1398 O O . SER A 1 212 ? -8.130 -8.289 -41.009 1.00 74.04 267 SER A O 1
ATOM 1401 N N . SER A 1 213 ? -6.448 -9.148 -39.787 1.00 70.50 268 SER A N 1
ATOM 1402 C CA . SER A 1 213 ? -5.852 -7.861 -39.453 1.00 65.58 268 SER A CA 1
ATOM 1403 C C . SER A 1 213 ? -4.337 -8.017 -39.386 1.00 70.46 268 SER A C 1
ATOM 1404 O O . SER A 1 213 ? -3.744 -8.720 -40.211 1.00 69.50 268 SER A O 1
ATOM 1407 N N . CYS A 1 214 ? -3.703 -7.372 -38.411 1.00 61.95 269 CYS A N 1
ATOM 1408 C CA . CYS A 1 214 ? -2.292 -7.590 -38.129 1.00 59.04 269 CYS A CA 1
ATOM 1409 C C . CYS A 1 214 ? -2.052 -7.240 -36.667 1.00 54.35 269 CYS A C 1
ATOM 1410 O O . CYS A 1 214 ? -2.949 -6.752 -35.973 1.00 56.95 269 CYS A O 1
ATOM 1413 N N . ALA A 1 215 ? -0.832 -7.491 -36.197 1.00 52.08 270 ALA A N 1
ATOM 1414 C CA . ALA A 1 215 ? -0.531 -7.283 -34.787 1.00 50.18 270 ALA A CA 1
ATOM 1415 C C . ALA A 1 215 ? 0.974 -7.309 -34.567 1.00 51.88 270 ALA A C 1
ATOM 1416 O O . ALA A 1 215 ? 1.734 -7.857 -35.372 1.00 46.65 270 ALA A O 1
ATOM 1418 N N . ASN A 1 216 ? 1.387 -6.707 -33.455 1.00 43.05 271 ASN A N 1
ATOM 1419 C CA . ASN A 1 216 ? 2.765 -6.757 -32.993 1.00 46.11 271 ASN A CA 1
ATOM 1420 C C . ASN A 1 216 ? 2.747 -6.685 -31.475 1.00 48.15 271 ASN A C 1
ATOM 1421 O O . ASN A 1 216 ? 1.736 -6.321 -30.869 1.00 44.36 271 ASN A O 1
ATOM 1426 N N . VAL A 1 217 ? 3.874 -7.043 -30.863 1.00 48.91 272 VAL A N 1
ATOM 1427 C CA . VAL A 1 217 ? 3.972 -7.159 -29.411 1.00 44.04 272 VAL A CA 1
ATOM 1428 C C . VAL A 1 217 ? 4.314 -5.797 -28.822 1.00 45.63 272 VAL A C 1
ATOM 1429 O O . VAL A 1 217 ? 5.344 -5.205 -29.159 1.00 45.09 272 VAL A O 1
ATOM 1433 N N . LEU A 1 218 ? 3.462 -5.308 -27.924 1.00 44.99 273 LEU A N 1
ATOM 1434 C CA . LEU A 1 218 ? 3.732 -4.048 -27.245 1.00 42.41 273 LEU A CA 1
ATOM 1435 C C . LEU A 1 218 ? 4.581 -4.246 -25.996 1.00 42.57 273 LEU A C 1
ATOM 1436 O O . LEU A 1 218 ? 5.481 -3.445 -25.723 1.00 41.89 273 LEU A O 1
ATOM 1441 N N . GLU A 1 219 ? 4.321 -5.312 -25.243 1.00 44.22 274 GLU A N 1
ATOM 1442 C CA . GLU A 1 219 ? 4.986 -5.577 -23.976 1.00 41.36 274 GLU A CA 1
ATOM 1443 C C . GLU A 1 219 ? 5.091 -7.085 -23.808 1.00 39.17 274 GLU A C 1
ATOM 1444 O O . GLU A 1 219 ? 4.183 -7.818 -24.208 1.00 31.09 274 GLU A O 1
ATOM 1450 N N . LEU A 1 220 ? 6.190 -7.544 -23.211 1.00 41.03 275 LEU A N 1
ATOM 1451 C CA . LEU A 1 220 ? 6.451 -8.973 -23.068 1.00 37.25 275 LEU A CA 1
ATOM 1452 C C . LEU A 1 220 ? 7.144 -9.236 -21.739 1.00 41.32 275 LEU A C 1
ATOM 1453 O O . LEU A 1 220 ? 8.262 -8.763 -21.515 1.00 43.49 275 LEU A O 1
ATOM 1458 N N . THR A 1 221 ? 6.489 -10.001 -20.868 1.00 37.75 276 THR A N 1
ATOM 1459 C CA . THR A 1 221 ? 7.005 -10.328 -19.542 1.00 37.17 276 THR A CA 1
ATOM 1460 C C . THR A 1 221 ? 7.102 -11.841 -19.412 1.00 31.77 276 THR A C 1
ATOM 1461 O O . THR A 1 221 ? 6.100 -12.543 -19.578 1.00 31.11 276 THR A O 1
ATOM 1465 N N . ARG A 1 222 ? 8.300 -12.345 -19.119 1.00 32.55 277 ARG A N 1
ATOM 1466 C CA . ARG A 1 222 ? 8.492 -13.772 -18.874 1.00 35.35 277 ARG A CA 1
ATOM 1467 C C . ARG A 1 222 ? 8.287 -14.036 -17.386 1.00 31.49 277 ARG A C 1
ATOM 1468 O O . ARG A 1 222 ? 9.139 -13.695 -16.559 1.00 32.50 277 ARG A O 1
ATOM 1476 N N . THR A 1 223 ? 7.160 -14.651 -17.046 1.00 33.63 278 THR A N 1
ATOM 1477 C CA . THR A 1 223 ? 6.793 -14.863 -15.656 1.00 39.04 278 THR A CA 1
ATOM 1478 C C . THR A 1 223 ? 7.270 -16.201 -15.103 1.00 39.45 278 THR A C 1
ATOM 1479 O O . THR A 1 223 ? 7.189 -16.419 -13.889 1.00 35.53 278 THR A O 1
ATOM 1483 N N . LYS A 1 224 ? 7.775 -17.094 -15.948 1.00 36.20 279 LYS A N 1
ATOM 1484 C CA . LYS A 1 224 ? 8.229 -18.391 -15.470 1.00 38.69 279 LYS A CA 1
ATOM 1485 C C . LYS A 1 224 ? 9.201 -18.978 -16.478 1.00 41.77 279 LYS A C 1
ATOM 1486 O O . LYS A 1 224 ? 8.996 -18.858 -17.688 1.00 41.83 279 LYS A O 1
ATOM 1492 N N . GLN A 1 225 ? 10.265 -19.594 -15.968 1.00 47.50 280 GLN A N 1
ATOM 1493 C CA . GLN A 1 225 ? 11.131 -20.452 -16.771 1.00 52.60 280 GLN A CA 1
ATOM 1494 C C . GLN A 1 225 ? 11.534 -21.644 -15.918 1.00 56.72 280 GLN A C 1
ATOM 1495 O O . GLN A 1 225 ? 12.315 -21.496 -14.974 1.00 63.35 280 GLN A O 1
ATOM 1501 N N . GLY A 1 226 ? 11.005 -22.817 -16.251 1.00 54.45 281 GLY A N 1
ATOM 1502 C CA . GLY A 1 226 ? 11.322 -24.028 -15.539 1.00 50.14 281 GLY A CA 1
ATOM 1503 C C . GLY A 1 226 ? 10.738 -24.041 -14.144 1.00 57.00 281 GLY A C 1
ATOM 1504 O O . GLY A 1 226 ? 9.521 -23.968 -13.950 1.00 58.58 281 GLY A O 1
ATOM 1505 N N . PRO A 1 227 ? 11.603 -24.145 -13.137 1.00 49.66 282 PRO A N 1
ATOM 1506 C CA . PRO A 1 227 ? 11.143 -24.131 -11.744 1.00 51.64 282 PRO A CA 1
ATOM 1507 C C . PRO A 1 227 ? 11.112 -22.754 -11.103 1.00 44.60 282 PRO A C 1
ATOM 1508 O O . PRO A 1 227 ? 10.741 -22.655 -9.928 1.00 55.30 282 PRO A O 1
ATOM 1512 N N . PHE A 1 228 ? 11.481 -21.705 -11.835 1.00 42.06 283 PHE A N 1
ATOM 1513 C CA . PHE A 1 228 ? 11.608 -20.357 -11.294 1.00 43.59 283 PHE A CA 1
ATOM 1514 C C . PHE A 1 228 ? 10.491 -19.482 -11.838 1.00 39.91 283 PHE A C 1
ATOM 1515 O O . PHE A 1 228 ? 10.351 -19.334 -13.057 1.00 41.76 283 PHE A O 1
ATOM 1523 N N . THR A 1 229 ? 9.715 -18.888 -10.939 1.00 35.85 284 THR A N 1
ATOM 1524 C CA . THR A 1 229 ? 8.681 -17.939 -11.313 1.00 41.10 284 THR A CA 1
ATOM 1525 C C . THR A 1 229 ? 9.087 -16.531 -10.900 1.00 37.79 284 THR A C 1
AT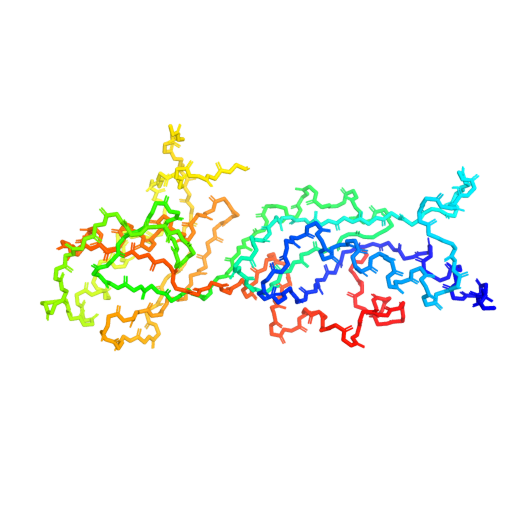OM 1526 O O . THR A 1 229 ? 9.882 -16.330 -9.978 1.00 31.30 284 THR A O 1
ATOM 1530 N N . LEU A 1 230 ? 8.535 -15.552 -11.617 1.00 33.06 285 LEU A N 1
ATOM 1531 C CA . LEU A 1 230 ? 8.749 -14.156 -11.255 1.00 36.38 285 LEU A CA 1
ATOM 1532 C C . LEU A 1 230 ? 8.108 -13.844 -9.911 1.00 44.99 285 LEU A C 1
ATOM 1533 O O . LEU A 1 230 ? 8.665 -13.088 -9.108 1.00 34.60 285 LEU A O 1
ATOM 1538 N N . GLU A 1 231 ? 6.942 -14.441 -9.648 1.00 43.08 286 GLU A N 1
ATOM 1539 C CA . GLU A 1 231 ? 6.183 -14.138 -8.441 1.00 44.84 286 GLU A CA 1
ATOM 1540 C C . GLU A 1 231 ? 6.899 -14.630 -7.189 1.00 42.86 286 GLU A C 1
ATOM 1541 O O . GLU A 1 231 ? 6.844 -13.974 -6.142 1.00 43.11 286 GLU A O 1
ATOM 1547 N N . GLU A 1 232 ? 7.576 -15.774 -7.272 1.00 36.50 287 GLU A N 1
ATOM 1548 C CA . GLU A 1 232 ? 8.146 -16.416 -6.094 1.00 42.52 287 GLU A CA 1
ATOM 1549 C C . GLU A 1 232 ? 9.664 -16.301 -6.003 1.00 33.61 287 GLU A C 1
ATOM 1550 O O . GLU A 1 232 ? 10.186 -15.984 -4.933 1.00 32.80 287 GLU A O 1
ATOM 1556 N N . HIS A 1 233 ? 10.388 -16.553 -7.094 1.00 33.96 288 HIS A N 1
ATOM 1557 C CA . HIS A 1 233 ? 11.824 -16.803 -6.995 1.00 34.05 288 HIS A CA 1
ATOM 1558 C C . HIS A 1 233 ? 12.709 -15.660 -7.470 1.00 35.76 288 HIS A C 1
ATOM 1559 O O 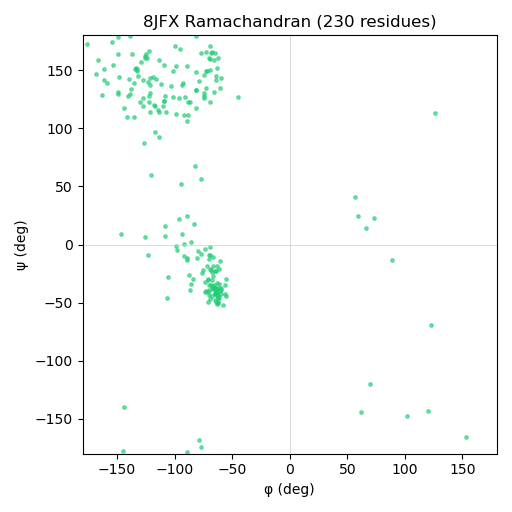. HIS A 1 233 ? 13.846 -15.550 -6.996 1.00 34.46 288 HIS A O 1
ATOM 1566 N N . ALA A 1 234 ? 12.245 -14.822 -8.397 1.00 28.82 289 ALA A N 1
ATOM 1567 C CA . ALA A 1 234 ? 13.151 -13.920 -9.106 1.00 34.23 289 ALA A CA 1
ATOM 1568 C C . ALA A 1 234 ? 13.686 -12.842 -8.166 1.00 37.87 289 ALA A C 1
ATOM 1569 O O . ALA A 1 234 ? 12.912 -12.093 -7.560 1.00 35.16 289 ALA A O 1
ATOM 1571 N N . LEU A 1 235 ? 15.008 -12.763 -8.055 1.00 32.62 290 LEU A N 1
ATOM 1572 C CA . LEU A 1 235 ? 15.638 -11.793 -7.164 1.00 33.20 290 LEU A CA 1
ATOM 1573 C C . LEU A 1 235 ? 15.552 -10.390 -7.754 1.00 32.39 290 LEU A C 1
ATOM 1574 O O . LEU A 1 235 ? 15.972 -10.180 -8.899 1.00 33.66 290 LEU A O 1
ATOM 1579 N N . PRO A 1 236 ? 15.030 -9.410 -7.016 1.00 38.00 291 PRO A N 1
ATOM 1580 C CA . PRO A 1 236 ? 15.138 -8.016 -7.457 1.00 40.93 291 PRO A CA 1
ATOM 1581 C C . PRO A 1 236 ? 16.562 -7.509 -7.283 1.00 39.89 291 PRO A C 1
ATOM 1582 O O . PRO A 1 236 ? 17.388 -8.114 -6.596 1.00 42.31 291 PRO A O 1
ATOM 1586 N N . GLU A 1 237 ? 16.836 -6.364 -7.917 1.00 43.59 292 GLU A N 1
ATOM 1587 C CA . GLU A 1 237 ? 18.201 -5.842 -7.975 1.00 48.71 292 GLU A CA 1
ATOM 1588 C C . GLU A 1 237 ? 18.765 -5.583 -6.582 1.00 43.98 292 GLU A C 1
ATOM 1589 O O . GLU A 1 237 ? 19.943 -5.856 -6.321 1.00 47.08 292 GLU A O 1
ATOM 1595 N N . ASP A 1 238 ? 17.938 -5.072 -5.669 1.00 43.33 293 ASP A N 1
ATOM 1596 C CA . ASP A 1 238 ? 18.405 -4.801 -4.315 1.00 45.18 293 ASP A CA 1
ATOM 1597 C C . ASP A 1 238 ? 18.764 -6.066 -3.548 1.00 48.07 293 ASP A C 1
ATOM 1598 O O . ASP A 1 238 ? 19.352 -5.965 -2.465 1.00 50.83 293 ASP A O 1
ATOM 1603 N N . LYS A 1 239 ? 18.426 -7.248 -4.069 1.00 42.96 294 LYS A N 1
ATOM 1604 C CA . LYS A 1 239 ? 18.818 -8.508 -3.450 1.00 39.70 294 LYS A CA 1
ATOM 1605 C C . LYS A 1 239 ? 19.892 -9.236 -4.251 1.00 36.66 294 LYS A C 1
ATOM 1606 O O . LYS A 1 239 ? 20.121 -10.430 -4.032 1.00 39.38 294 LYS A O 1
ATOM 1612 N N . TRP A 1 240 ? 20.560 -8.547 -5.177 1.00 35.56 295 TRP A N 1
ATOM 1613 C CA . TRP A 1 240 ? 21.691 -9.140 -5.894 1.00 38.50 295 TRP A CA 1
ATOM 1614 C C . TRP A 1 240 ? 22.946 -9.018 -5.028 1.00 33.37 295 TRP A C 1
ATOM 1615 O O . TRP A 1 240 ? 23.890 -8.285 -5.331 1.00 39.22 295 TRP A O 1
ATOM 1626 N N . THR A 1 241 ? 22.939 -9.759 -3.921 1.00 29.06 296 THR A N 1
ATOM 1627 C CA . THR A 1 241 ? 24.047 -9.761 -2.975 1.00 35.50 296 THR A CA 1
ATOM 1628 C C . THR A 1 241 ? 24.533 -11.187 -2.761 1.00 33.43 296 THR A C 1
ATOM 1629 O O . THR A 1 241 ? 23.854 -12.157 -3.102 1.00 33.54 296 THR A O 1
ATOM 1633 N N . ILE A 1 242 ? 25.730 -11.304 -2.187 1.00 38.81 297 ILE A N 1
ATOM 1634 C CA . ILE A 1 242 ? 26.307 -12.624 -1.955 1.00 41.85 297 ILE A CA 1
ATOM 1635 C C . ILE A 1 242 ? 25.447 -13.423 -0.983 1.00 40.11 297 ILE A C 1
ATOM 1636 O O . ILE A 1 242 ? 25.229 -14.626 -1.172 1.00 34.85 297 ILE A O 1
ATOM 1641 N N . ASP A 1 243 ? 24.923 -12.772 0.058 1.00 34.51 298 ASP A N 1
ATOM 1642 C CA . ASP A 1 243 ? 24.147 -13.517 1.046 1.00 40.90 298 ASP A CA 1
ATOM 1643 C C . ASP A 1 243 ? 22.775 -13.903 0.503 1.00 39.17 298 ASP A C 1
ATOM 1644 O O . ASP A 1 243 ? 22.306 -15.023 0.738 1.00 37.57 298 ASP A O 1
ATOM 1649 N N . ASP A 1 244 ? 22.114 -12.991 -0.220 1.00 34.18 299 ASP A N 1
ATOM 1650 C CA . ASP A 1 244 ? 20.794 -13.305 -0.766 1.00 37.89 299 ASP A CA 1
ATOM 1651 C C . ASP A 1 244 ? 20.872 -14.430 -1.790 1.00 36.75 299 ASP A C 1
ATOM 1652 O O . ASP A 1 244 ? 20.014 -15.322 -1.812 1.00 34.13 299 ASP A O 1
ATOM 1657 N N . ILE A 1 245 ? 21.897 -14.407 -2.646 1.00 32.60 300 ILE A N 1
ATOM 1658 C CA . ILE A 1 245 ? 22.044 -15.454 -3.652 1.00 37.25 300 ILE A CA 1
ATOM 1659 C C . ILE A 1 245 ? 22.313 -16.798 -2.987 1.00 38.48 300 ILE A C 1
ATOM 1660 O O . ILE A 1 245 ? 21.763 -17.827 -3.395 1.00 34.28 300 ILE A O 1
ATOM 1665 N N . ALA A 1 246 ? 23.156 -16.809 -1.951 1.00 33.98 301 ALA A N 1
ATOM 1666 C CA . ALA A 1 246 ? 23.404 -18.036 -1.200 1.00 35.85 301 ALA A CA 1
ATOM 1667 C C . ALA A 1 246 ? 22.111 -18.634 -0.660 1.00 41.09 301 ALA A C 1
ATOM 1668 O O . ALA A 1 246 ? 21.907 -19.853 -0.719 1.00 42.94 301 ALA A O 1
ATOM 1670 N N . GLN A 1 247 ? 21.222 -17.787 -0.131 1.00 42.27 302 GLN A N 1
ATOM 1671 C CA . GLN A 1 247 ? 19.985 -18.276 0.473 1.00 45.25 302 GLN A CA 1
ATOM 1672 C C . GLN A 1 247 ? 19.013 -18.812 -0.570 1.00 39.17 302 GLN A C 1
ATOM 1673 O O . GLN A 1 247 ? 18.219 -19.709 -0.267 1.00 52.59 302 GLN A O 1
ATOM 1679 N N . SER A 1 248 ? 19.049 -18.280 -1.789 1.00 33.41 303 SER A N 1
ATOM 1680 C CA . SER A 1 248 ? 18.111 -18.673 -2.831 1.00 43.92 303 SER A CA 1
ATOM 1681 C C . SER A 1 248 ? 18.684 -19.696 -3.800 1.00 48.11 303 SER A C 1
ATOM 1682 O O . SER A 1 248 ? 17.968 -20.133 -4.707 1.00 53.31 303 SER A O 1
ATOM 1685 N N . LEU A 1 249 ? 19.944 -20.093 -3.625 1.00 49.66 304 LEU A N 1
ATOM 1686 C CA . LEU A 1 249 ? 20.596 -20.991 -4.569 1.00 52.80 304 LEU A CA 1
ATOM 1687 C C . LEU A 1 249 ? 19.914 -22.353 -4.599 1.00 63.57 304 LEU A C 1
ATOM 1688 O O . LEU A 1 249 ? 19.429 -22.848 -3.578 1.00 70.15 304 LEU A O 1
ATOM 1693 N N . GLU A 1 250 ? 19.884 -22.960 -5.783 1.00 60.22 305 GLU A N 1
ATOM 1694 C CA . GLU A 1 250 ? 19.373 -24.314 -5.988 1.00 68.74 305 GLU A CA 1
ATOM 1695 C C . GLU A 1 250 ? 20.555 -25.187 -6.404 1.00 75.48 305 GLU A C 1
ATOM 1696 O O . GLU A 1 250 ? 20.884 -25.291 -7.587 1.00 68.40 305 GLU A O 1
ATOM 1702 N N . HIS A 1 251 ? 21.190 -25.817 -5.420 1.00 100.34 306 HIS A N 1
ATOM 1703 C CA . HIS A 1 251 ? 22.369 -26.644 -5.661 1.00 103.26 306 HIS A CA 1
ATOM 1704 C C . HIS A 1 251 ? 22.046 -27.865 -6.520 1.00 109.65 306 HIS A C 1
ATOM 1705 O O . HIS A 1 251 ? 20.880 -28.215 -6.709 1.00 122.61 306 HIS A O 1
#

Organism: Homo sapiens (NCBI:txid9606)

B-factor: mean 58.31, std 20.14, range [28.82, 141.36]

Sequence (232 aa):
HMKAALATKLLSLSGVFAVHKPKGPTSAELLNRLKEKLLAEAGMPSPEWTKRKKQTLKIGHGGTLDSAARGVLVVGIGSGTKMLTSMLSGSKRYTAIGELGKATDTLDSTGKVTEEKPYDKITQEDIEGILQKFTGNIMQVPPLYSAAKPARPVTVYSISLQKFQPPFFTLDVECGGGFYIRSLVSDIGKELSSCANVLELTRTKQGPFTLEEHALPEDKWTIDDIAQSLEH